Protein AF-A0A7M7K2Z7-F1 (afdb_monomer)

Nearest PDB structures (foldseek):
  8otz-assembly1_EQ  TM=3.310E-01  e=3.176E+00  Bos taurus
  8i7r-assembly1_D5  TM=3.003E-01  e=3.793E+00  Mus musculus
  8i7o-assembly1_D4  TM=3.029E-01  e=5.099E+00  Mus musculus
  8gmh-assembly2_E  TM=2.762E-01  e=6.461E+00  Streptococcus intermedius B196

InterPro domains:
  IPR001594 Palmitoyltransferase, DHHC domain [PF01529] (2-129)
  IPR039859 Palmitoyltransferase PFA4/ZDHHC16/ZDHHC20/ERF2-like [PTHR12246] (1-188)

pLDDT: mean 77.9, std 22.04, range [24.44, 98.44]

Sequence (300 aa):
MKMDHHCPWINACVGHRNHRNFIFFLLFCVTGSIHSIVLLSLGLQRAYNVKWYADMEERYEFELRIRGREYPPLGFQPSPLVHLPFAWMLATVLSIGLSLGVIIALGSLLYFQMKMVLKNETGIEAWINQKAEMRLEEMGRS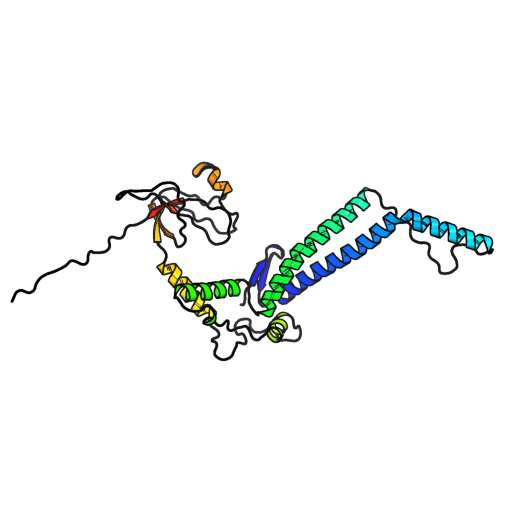ASDWVYPYDLGWKLNAQMVLAWWIKEGNGIDWPMRGGCDQYALTVEQKLQKDDKRLRRRPYVVIQRYHGGYFPWCSHGCRTCIRTPINDEPRLRLEIGQKILVTRWKRLNRFHHNLHSFQTETCIQVLVIWGISYQPIRCSRYLWYKPSRSSKGMVST

Solvent-accessible surface area (backbone atoms only — not comparable to full-atom values): 18045 Å² total; per-residue (Å²): 105,53,59,40,48,76,39,77,92,73,73,42,74,35,21,69,94,43,41,45,58,51,53,49,50,38,50,50,52,29,53,49,28,53,52,50,37,55,53,51,50,54,49,49,53,49,58,74,42,41,63,61,55,50,58,48,51,53,50,53,48,51,56,33,49,77,70,74,43,73,79,73,47,94,92,57,76,79,79,82,83,75,84,71,53,70,69,57,49,50,51,49,55,50,49,41,53,49,29,50,49,46,34,55,55,43,40,52,52,43,51,54,52,49,55,29,36,37,48,48,44,35,68,52,50,50,56,50,50,58,48,54,29,52,53,30,45,75,69,75,40,61,49,82,76,62,77,74,39,49,49,70,45,49,69,57,23,35,40,75,54,67,40,85,86,55,79,82,68,89,41,77,69,74,79,59,37,88,96,56,59,96,53,52,67,59,54,50,50,49,54,56,50,52,51,47,62,69,60,40,42,58,30,30,29,72,53,68,38,85,42,63,88,69,44,35,94,82,65,35,62,73,44,44,77,20,46,66,95,63,95,66,84,58,72,67,42,54,64,73,42,78,46,77,44,68,60,84,74,85,81,85,75,89,80,83,83,72,88,82,80,88,59,84,35,60,44,45,91,80,87,90,77,96,65,63,75,48,73,44,51,25,37,69,72,82,77,81,74,79,73,84,74,85,77,81,86,85,80,131

Secondary structure (DSSP, 8-state):
--EEEEEGGGTEEEETTTHHHHHHHHHHHHHHHHHHHHHHHHHHHHHHTHHHHHHHHHHHHHHHHHTT--SSPTTPPPPP-----HHHHHHHHHHHHHHHHHHHHHHHHHHHHHHHHHTT--HHHHHHHHHHHHHHHHTT--GGG---TT---HHHHHHHHH-TTSPPP-SS-----TT--TTHHHHHHHHHHHHHHHH-EEEEE-S-B---S--HHHH-THHHHTS----SPPPPB-TT-EEEE--------S-S--S----EEEE----S--S--PPEEEEE---PPPP---------

Organism: Varroa destructor (NCBI:txid109461)

Mean predicted aligned error: 12.8 Å

Foldseek 3Di:
DAWFAQDVVVNGTAGQPCLQVVLVVLVCLLVVLVVLLVVLVVVLVCVVCVVVLVVVVVVVCVVCVVVVHDPPPPPDDRDPDDDQPPVNSVVSVVSNVVSVVSNVVSVVVSVVSLVCLQQLHGNVRVVLLVVVLVVCVVVVHHSVVDDDWQRPGRVVSNCQRHPPPDDRDPRQDGHTDPPDDSCPSVVSVVVVVVVLVVQWFKKFQQAWDQQDQQCCVRQNRLQNVQDPPDPDRRDGHDGGDIDIARDDDDPDDDDDDDDDDFDFFFDWDDDDDDDGTDGRTIGTDDDDDPPPDDDDDDDD

Radius of gyration: 32.73 Å; Cα contacts (8 Å, |Δi|>4): 284; chains: 1; bounding box: 63×48×127 Å

Structure (mmCIF, N/CA/C/O backbone):
data_AF-A0A7M7K2Z7-F1
#
_entry.id   AF-A0A7M7K2Z7-F1
#
loop_
_atom_site.group_PDB
_atom_site.id
_atom_site.type_symbol
_atom_site.label_atom_id
_atom_site.label_alt_id
_atom_site.label_comp_id
_atom_site.label_asym_id
_atom_site.label_entity_id
_atom_site.label_seq_id
_atom_site.pdbx_PDB_ins_code
_atom_site.Cartn_x
_atom_site.Cartn_y
_atom_site.Cartn_z
_atom_site.occupancy
_atom_site.B_iso_or_equiv
_atom_site.auth_seq_id
_atom_site.auth_comp_id
_atom_site.auth_asym_id
_atom_site.auth_atom_id
_atom_site.pdbx_PDB_model_num
ATOM 1 N N . MET A 1 1 ? -22.035 0.492 6.113 1.00 66.25 1 MET A N 1
ATOM 2 C CA . MET A 1 1 ? -20.951 0.741 5.138 1.00 66.25 1 MET A CA 1
ATOM 3 C C . MET A 1 1 ? -19.643 0.205 5.704 1.00 66.25 1 MET A C 1
ATOM 5 O O . MET A 1 1 ? -19.218 0.677 6.752 1.00 66.25 1 MET A O 1
ATOM 9 N N . LYS A 1 2 ? -19.047 -0.798 5.049 1.00 86.00 2 LYS A N 1
ATOM 10 C CA . LYS A 1 2 ? -17.798 -1.469 5.459 1.00 86.00 2 LYS A CA 1
ATOM 11 C C . LYS A 1 2 ? -16.594 -0.563 5.151 1.00 86.00 2 LYS A C 1
ATOM 13 O O . LYS A 1 2 ? -16.146 -0.503 4.009 1.00 86.00 2 LYS A O 1
ATOM 18 N N . MET A 1 3 ? -16.170 0.234 6.135 1.00 92.25 3 MET A N 1
ATOM 19 C CA . MET A 1 3 ? -15.020 1.148 6.042 1.00 92.25 3 MET A CA 1
ATOM 20 C C . MET A 1 3 ? -13.721 0.384 6.313 1.00 92.25 3 MET A C 1
ATOM 22 O O . MET A 1 3 ? -13.675 -0.441 7.227 1.00 92.25 3 MET A O 1
ATOM 26 N N . ASP A 1 4 ? -12.677 0.692 5.546 1.00 91.94 4 ASP A N 1
ATOM 27 C CA . ASP A 1 4 ? -11.325 0.197 5.792 1.00 91.94 4 ASP A CA 1
ATOM 28 C C . ASP A 1 4 ? -10.473 1.252 6.503 1.00 91.94 4 ASP A C 1
ATOM 30 O O . ASP A 1 4 ? -10.166 1.114 7.685 1.00 91.94 4 ASP A O 1
ATOM 34 N N . HIS A 1 5 ? -10.163 2.353 5.819 1.00 92.19 5 HIS A N 1
ATOM 35 C CA . HIS A 1 5 ? -9.389 3.457 6.382 1.00 92.19 5 HIS A CA 1
ATOM 36 C C . HIS A 1 5 ? -9.668 4.769 5.643 1.00 92.19 5 HIS A C 1
ATOM 38 O O . HIS A 1 5 ? -10.240 4.789 4.554 1.00 92.19 5 HIS A O 1
ATOM 44 N N . HIS A 1 6 ? -9.253 5.886 6.235 1.00 91.50 6 HIS A N 1
ATOM 45 C CA . HIS A 1 6 ? -9.118 7.143 5.507 1.00 91.50 6 HIS A CA 1
ATOM 46 C C . HIS A 1 6 ? -7.710 7.211 4.917 1.00 91.50 6 HIS A C 1
ATOM 48 O O . HIS A 1 6 ? -6.733 7.084 5.654 1.00 91.50 6 HIS A O 1
ATOM 54 N N . CYS A 1 7 ? -7.608 7.370 3.599 1.00 92.38 7 CYS A N 1
ATOM 55 C CA . CYS A 1 7 ? -6.328 7.435 2.913 1.00 92.38 7 CYS A CA 1
ATOM 56 C C . CYS A 1 7 ? -6.030 8.893 2.534 1.00 92.38 7 CYS A C 1
ATOM 58 O O . CYS A 1 7 ? -6.678 9.423 1.624 1.00 92.38 7 CYS A O 1
ATOM 60 N N . PRO A 1 8 ? -5.050 9.548 3.187 1.00 91.62 8 PRO A N 1
ATOM 61 C CA . PRO A 1 8 ? -4.728 10.944 2.898 1.00 91.62 8 PRO A CA 1
ATOM 62 C C . PRO A 1 8 ? -4.174 11.125 1.477 1.00 91.62 8 PRO A C 1
ATOM 64 O O . PRO A 1 8 ? -4.383 12.163 0.861 1.00 91.62 8 PRO A O 1
ATOM 67 N N . TRP A 1 9 ? -3.536 10.091 0.918 1.00 90.75 9 TRP A N 1
ATOM 68 C CA . TRP A 1 9 ? -2.900 10.121 -0.406 1.00 90.75 9 TRP A CA 1
ATOM 69 C C . TRP A 1 9 ? -3.883 10.234 -1.573 1.00 90.75 9 TRP A C 1
ATOM 71 O O . TRP A 1 9 ? -3.520 10.741 -2.628 1.00 90.75 9 TRP A O 1
ATOM 81 N N . ILE A 1 10 ? -5.122 9.774 -1.385 1.00 92.06 10 ILE A N 1
ATOM 82 C CA . ILE A 1 10 ? -6.207 9.914 -2.371 1.00 92.06 10 ILE A CA 1
ATOM 83 C C . ILE A 1 10 ? -7.291 10.887 -1.892 1.00 92.06 10 ILE A C 1
ATOM 85 O O . ILE A 1 10 ? -8.338 10.989 -2.525 1.00 92.06 10 ILE A O 1
ATOM 89 N N . ASN A 1 11 ? -7.061 11.559 -0.754 1.00 93.56 11 ASN A N 1
ATOM 90 C CA . ASN A 1 11 ? -8.006 12.454 -0.085 1.00 93.56 11 ASN A CA 1
ATOM 91 C C . ASN A 1 11 ? -9.433 11.872 0.013 1.00 93.56 11 ASN A C 1
ATOM 93 O O . ASN A 1 11 ? -10.431 12.552 -0.227 1.00 93.56 11 ASN A O 1
ATOM 97 N N . ALA A 1 12 ? -9.536 10.574 0.312 1.00 93.06 12 ALA A N 1
ATOM 98 C CA . ALA A 1 12 ? -10.804 9.859 0.328 1.00 93.06 12 ALA A CA 1
ATOM 99 C C . ALA A 1 12 ? -10.781 8.685 1.312 1.00 93.06 12 ALA A C 1
ATOM 101 O O . ALA A 1 12 ? -9.740 8.103 1.625 1.00 93.06 12 ALA A O 1
ATOM 102 N N . CYS A 1 13 ? -11.963 8.310 1.797 1.00 94.38 13 CYS A N 1
ATOM 103 C CA . CYS A 1 13 ? -12.129 7.082 2.566 1.00 94.38 13 CYS A CA 1
ATOM 104 C C . CYS A 1 13 ? -12.133 5.871 1.634 1.00 94.38 13 CYS A C 1
ATOM 106 O O . CYS A 1 13 ? -12.827 5.883 0.619 1.00 94.38 13 CYS A O 1
ATOM 108 N N . VAL A 1 14 ? -11.414 4.818 2.011 1.00 95.06 14 VAL A N 1
ATOM 109 C CA . VAL A 1 14 ? -11.446 3.506 1.362 1.00 95.06 14 VAL A CA 1
ATOM 110 C C . VAL A 1 14 ? -12.437 2.613 2.108 1.00 95.06 14 VAL A C 1
ATOM 112 O O . VAL A 1 14 ? -12.419 2.516 3.337 1.00 95.06 14 VAL A O 1
ATOM 115 N N . GLY A 1 15 ? -13.333 1.964 1.374 1.00 93.50 15 GLY A N 1
ATOM 116 C CA . GLY A 1 15 ? -14.334 1.049 1.912 1.00 93.50 15 GLY A CA 1
ATOM 117 C C . GLY A 1 15 ? -15.127 0.369 0.801 1.00 93.50 15 GLY A C 1
ATOM 118 O O . GLY A 1 15 ? -14.713 0.383 -0.351 1.00 93.50 15 GLY A O 1
ATOM 119 N N . HIS A 1 16 ? -16.288 -0.199 1.132 1.00 91.88 16 HIS A N 1
ATOM 120 C CA . HIS A 1 16 ? -17.123 -1.017 0.230 1.00 91.88 16 HIS A CA 1
ATOM 121 C C . HIS A 1 16 ? -17.133 -0.587 -1.252 1.00 91.88 16 HIS A C 1
ATOM 123 O O . HIS A 1 16 ? -16.806 -1.384 -2.121 1.00 91.88 16 HIS A O 1
ATOM 129 N N . ARG A 1 17 ? -17.445 0.685 -1.536 1.00 91.50 17 ARG A N 1
ATOM 130 C CA . ARG A 1 17 ? -17.661 1.186 -2.908 1.00 91.50 17 ARG A CA 1
ATOM 131 C C . ARG A 1 17 ? -16.391 1.461 -3.718 1.00 91.50 17 ARG A C 1
ATOM 133 O O . ARG A 1 17 ? -16.474 1.672 -4.920 1.00 91.50 17 ARG A O 1
ATOM 140 N N . ASN A 1 18 ? -15.225 1.545 -3.084 1.00 93.88 18 ASN A N 1
ATOM 141 C CA . ASN A 1 18 ? -13.975 1.900 -3.769 1.00 93.88 18 ASN A CA 1
ATOM 142 C C . ASN A 1 18 ? -12.779 1.034 -3.363 1.00 93.88 18 ASN A C 1
ATOM 144 O O . ASN A 1 18 ? -11.679 1.265 -3.860 1.00 93.88 18 ASN A O 1
ATOM 148 N N . HIS A 1 19 ? -12.978 0.020 -2.517 1.00 93.81 19 HIS A N 1
ATOM 149 C CA . HIS A 1 19 ? -11.916 -0.884 -2.085 1.00 93.81 19 HIS A CA 1
ATOM 150 C C . HIS A 1 19 ? -11.267 -1.577 -3.288 1.00 93.81 19 HIS A C 1
ATOM 152 O O . HIS A 1 19 ? -10.049 -1.550 -3.426 1.00 93.81 19 HIS A O 1
ATOM 158 N N . ARG A 1 20 ? -12.075 -2.088 -4.226 1.00 94.06 20 ARG A N 1
ATOM 159 C CA . ARG A 1 20 ? -11.592 -2.677 -5.485 1.00 94.06 20 ARG A CA 1
ATOM 160 C C . ARG A 1 20 ? -10.682 -1.725 -6.260 1.00 94.06 20 ARG A C 1
ATOM 162 O O . ARG A 1 20 ? -9.573 -2.095 -6.631 1.00 94.06 20 ARG A O 1
ATOM 169 N N . ASN A 1 21 ? -11.149 -0.496 -6.477 1.00 94.88 21 ASN A N 1
ATOM 170 C CA . ASN A 1 21 ? -10.406 0.522 -7.218 1.00 94.88 21 ASN A CA 1
ATOM 171 C C . ASN A 1 21 ? -9.089 0.861 -6.517 1.00 94.88 21 ASN A C 1
ATOM 173 O O . ASN A 1 21 ? -8.074 1.027 -7.182 1.00 94.88 21 ASN A O 1
ATOM 177 N N . PHE A 1 22 ? -9.085 0.900 -5.183 1.00 96.25 22 PHE A N 1
ATOM 178 C CA . PHE A 1 22 ? -7.874 1.114 -4.399 1.00 96.25 22 PHE A CA 1
ATOM 179 C C . PHE A 1 22 ? -6.856 -0.029 -4.565 1.00 96.25 22 PHE A C 1
ATOM 181 O O . PHE A 1 22 ? -5.674 0.243 -4.760 1.00 96.25 22 PHE A O 1
ATOM 188 N N . ILE A 1 23 ? -7.296 -1.295 -4.572 1.00 96.94 23 ILE A N 1
ATOM 189 C CA . ILE A 1 23 ? -6.405 -2.438 -4.841 1.00 96.94 23 ILE A CA 1
ATOM 190 C C . ILE A 1 23 ? -5.803 -2.348 -6.247 1.00 96.94 23 ILE A C 1
ATOM 192 O O . ILE A 1 23 ? -4.592 -2.504 -6.403 1.00 96.94 23 ILE A O 1
ATOM 196 N N . PHE A 1 24 ? -6.618 -2.062 -7.267 1.00 96.81 24 PHE A N 1
ATOM 197 C CA . PHE A 1 24 ? -6.117 -1.913 -8.636 1.00 96.81 24 PHE A CA 1
ATOM 198 C C . PHE A 1 24 ? -5.190 -0.710 -8.794 1.00 96.81 24 PHE A C 1
ATOM 200 O O . PHE A 1 24 ? -4.184 -0.820 -9.484 1.00 96.81 24 PHE A O 1
ATOM 207 N N . PHE A 1 25 ? -5.470 0.406 -8.121 1.00 97.19 25 PHE A N 1
ATOM 208 C CA . PHE A 1 25 ? -4.564 1.550 -8.061 1.00 97.19 25 PHE A CA 1
ATOM 209 C C . PHE A 1 25 ? -3.180 1.134 -7.543 1.00 97.19 25 PHE A C 1
ATOM 211 O O . PHE A 1 25 ? -2.180 1.386 -8.211 1.00 97.19 25 PHE A O 1
ATOM 218 N N . LEU A 1 26 ? -3.118 0.422 -6.412 1.00 97.81 26 LEU A N 1
ATOM 219 C CA . LEU A 1 26 ? -1.853 -0.077 -5.867 1.00 97.81 26 LEU A CA 1
ATOM 220 C C . LEU A 1 26 ? -1.155 -1.046 -6.829 1.00 97.81 26 LEU A C 1
ATOM 222 O O . LEU A 1 26 ? 0.050 -0.922 -7.049 1.00 97.81 26 LEU A O 1
ATOM 226 N N . LEU A 1 27 ? -1.904 -1.977 -7.429 1.00 97.94 27 LEU A N 1
ATOM 227 C CA . LEU A 1 27 ? -1.373 -2.925 -8.409 1.00 97.94 27 LEU A CA 1
ATOM 228 C C . LEU A 1 27 ? -0.748 -2.198 -9.604 1.00 97.94 27 LEU A C 1
ATOM 230 O O . LEU A 1 27 ? 0.405 -2.464 -9.933 1.00 97.94 27 LEU A O 1
ATOM 234 N N . PHE A 1 28 ? -1.472 -1.255 -10.212 1.00 98.06 28 PHE A N 1
ATOM 235 C CA . PHE A 1 28 ? -0.997 -0.518 -11.381 1.00 98.06 28 PHE A CA 1
ATOM 236 C C . PHE A 1 28 ? 0.187 0.394 -11.067 1.00 98.06 28 PHE A C 1
ATOM 238 O O . PHE A 1 28 ? 1.102 0.488 -11.885 1.00 98.06 28 PHE A O 1
ATOM 245 N N . CYS A 1 29 ? 0.226 1.020 -9.888 1.00 97.94 29 CYS A N 1
ATOM 246 C CA . CYS A 1 29 ? 1.399 1.776 -9.455 1.00 97.94 29 CYS A CA 1
ATOM 247 C C . CYS A 1 29 ? 2.637 0.875 -9.354 1.00 97.94 29 CYS A C 1
ATOM 249 O O . CYS A 1 29 ? 3.686 1.226 -9.889 1.00 97.94 29 CYS A O 1
ATOM 251 N N . VAL A 1 30 ? 2.516 -0.307 -8.739 1.00 98.44 30 VAL A N 1
ATOM 252 C CA . VAL A 1 30 ? 3.632 -1.258 -8.612 1.00 98.44 30 VAL A CA 1
ATOM 253 C C . VAL A 1 30 ? 4.075 -1.772 -9.982 1.00 98.44 30 VAL A C 1
ATOM 255 O O . VAL A 1 30 ? 5.263 -1.714 -10.298 1.00 98.44 30 VAL A O 1
ATOM 258 N N . THR A 1 31 ? 3.148 -2.233 -10.828 1.00 98.31 31 THR A N 1
ATOM 259 C CA . THR A 1 31 ? 3.496 -2.739 -12.166 1.00 98.31 31 THR A CA 1
ATOM 260 C C . THR A 1 31 ? 4.068 -1.643 -13.060 1.00 98.31 31 THR A C 1
ATOM 262 O O . THR A 1 31 ? 5.011 -1.896 -13.804 1.00 98.31 31 THR A O 1
ATOM 265 N N . GLY A 1 32 ? 3.543 -0.418 -12.962 1.00 98.31 32 GLY A N 1
ATOM 266 C CA . GLY A 1 32 ? 4.058 0.747 -13.676 1.00 98.31 32 GLY A CA 1
ATOM 267 C C . GLY A 1 32 ? 5.485 1.090 -13.255 1.00 98.31 32 GLY A C 1
ATOM 268 O O . GLY A 1 32 ? 6.338 1.299 -14.111 1.00 98.31 32 GLY A O 1
ATOM 269 N N . SER A 1 33 ? 5.788 1.063 -11.954 1.00 98.31 33 SER A N 1
ATOM 270 C CA . SER A 1 33 ? 7.153 1.274 -11.460 1.00 98.31 33 SER A CA 1
ATOM 271 C C . SER A 1 33 ? 8.114 0.160 -11.881 1.00 98.31 33 SER A C 1
ATOM 273 O O . SER A 1 33 ? 9.247 0.461 -12.250 1.00 98.31 33 SER A O 1
ATOM 275 N N . ILE A 1 34 ? 7.678 -1.107 -11.891 1.00 98.44 34 ILE A N 1
ATOM 276 C CA . ILE A 1 34 ? 8.485 -2.225 -12.417 1.00 98.44 34 ILE A CA 1
ATOM 277 C C . ILE A 1 34 ? 8.794 -1.998 -13.900 1.00 98.44 34 ILE A C 1
ATOM 279 O O . ILE A 1 34 ? 9.950 -2.092 -14.308 1.00 98.44 34 ILE A O 1
ATOM 283 N N . HIS A 1 35 ? 7.779 -1.653 -14.694 1.00 98.19 35 HIS A N 1
ATOM 284 C CA . HIS A 1 35 ? 7.939 -1.368 -16.117 1.00 98.19 35 HIS A CA 1
ATOM 285 C C . HIS A 1 35 ? 8.926 -0.216 -16.361 1.00 98.19 35 HIS A C 1
ATOM 287 O O . HIS A 1 35 ? 9.842 -0.358 -17.171 1.00 98.19 35 HIS A O 1
ATOM 293 N N . SER A 1 36 ? 8.811 0.881 -15.606 1.00 97.62 36 SER A N 1
ATOM 294 C CA . SER A 1 36 ? 9.753 2.002 -15.673 1.00 97.62 36 SER A CA 1
ATOM 295 C C . SER A 1 36 ? 11.188 1.582 -15.353 1.00 97.62 36 SER A C 1
ATOM 297 O O . SER A 1 36 ? 12.096 1.965 -16.084 1.00 97.62 36 SER A O 1
ATOM 299 N N . ILE A 1 37 ? 11.416 0.768 -14.313 1.00 97.69 37 ILE A N 1
ATOM 300 C CA . ILE A 1 37 ? 12.763 0.261 -14.001 1.00 97.69 37 ILE A CA 1
ATOM 301 C C . ILE A 1 37 ? 13.316 -0.547 -15.170 1.00 97.69 37 ILE A C 1
ATOM 303 O O . ILE A 1 37 ? 14.439 -0.289 -15.585 1.00 97.69 37 ILE A O 1
ATOM 307 N N . VAL A 1 38 ? 12.537 -1.477 -15.731 1.00 97.75 38 VAL A N 1
ATOM 308 C CA . VAL A 1 38 ? 12.989 -2.301 -16.862 1.00 97.75 38 VAL A CA 1
ATOM 309 C C . VAL A 1 38 ? 13.416 -1.420 -18.038 1.00 97.75 38 VAL A C 1
ATOM 311 O O . VAL A 1 38 ? 14.529 -1.574 -18.539 1.00 97.75 38 VAL A O 1
ATOM 314 N N . LEU A 1 39 ? 12.584 -0.456 -18.441 1.00 96.19 39 LEU A N 1
ATOM 315 C CA . LEU A 1 39 ? 12.902 0.439 -19.557 1.00 96.19 39 LEU A CA 1
ATOM 316 C C . LEU A 1 39 ? 14.136 1.308 -19.283 1.00 96.19 39 LEU A C 1
ATOM 318 O O . LEU A 1 39 ? 15.019 1.412 -20.136 1.00 96.19 39 LEU A O 1
ATOM 322 N N . LEU A 1 40 ? 14.225 1.909 -18.094 1.00 95.12 40 LEU A N 1
ATOM 323 C CA . LEU A 1 40 ? 15.350 2.768 -17.724 1.00 95.12 40 LEU A CA 1
ATOM 324 C C . LEU A 1 40 ? 16.653 1.970 -17.589 1.00 95.12 40 LEU A C 1
ATOM 326 O O . LEU A 1 40 ? 17.702 2.450 -18.012 1.00 95.12 40 LEU A O 1
ATOM 330 N N . SER A 1 41 ? 16.603 0.746 -17.058 1.00 94.69 41 SER A N 1
ATOM 331 C CA . SER A 1 41 ? 17.762 -0.146 -16.966 1.00 94.69 41 SER A CA 1
ATOM 332 C C . SER A 1 41 ? 18.262 -0.579 -18.342 1.00 94.69 41 SER A C 1
ATOM 334 O O . SER A 1 41 ? 19.467 -0.527 -18.580 1.00 94.69 41 SER A O 1
ATOM 336 N N . LEU A 1 42 ? 17.364 -0.939 -19.267 1.00 92.25 42 LEU A N 1
ATOM 337 C CA . LEU A 1 42 ? 17.735 -1.252 -20.652 1.00 92.25 42 LEU A CA 1
ATOM 338 C C . LEU A 1 42 ? 18.351 -0.033 -21.357 1.00 92.25 42 LEU A C 1
ATOM 340 O O . LEU A 1 42 ? 19.374 -0.157 -22.033 1.00 92.25 42 LEU A O 1
ATOM 344 N N . GLY A 1 43 ? 17.773 1.155 -21.155 1.00 89.00 43 GLY A N 1
ATOM 345 C CA . GLY A 1 43 ? 18.315 2.413 -21.673 1.00 89.00 43 GLY A CA 1
ATOM 346 C C . GLY A 1 43 ? 19.708 2.726 -21.121 1.00 89.00 43 GLY A C 1
ATOM 347 O O . GLY A 1 43 ? 20.622 3.030 -21.887 1.00 89.00 43 GLY A O 1
ATOM 348 N N . LEU A 1 44 ? 19.903 2.580 -19.808 1.00 90.00 44 LEU A N 1
ATOM 349 C CA . LEU A 1 44 ? 21.186 2.821 -19.146 1.00 90.00 44 LEU A CA 1
ATOM 350 C C . LEU A 1 44 ? 22.251 1.804 -19.576 1.00 90.00 44 LEU A C 1
ATOM 352 O O . LEU A 1 44 ? 23.387 2.188 -19.841 1.00 90.00 44 LEU A O 1
ATOM 356 N N . GLN A 1 45 ? 21.887 0.526 -19.714 1.00 89.81 45 GLN A N 1
ATOM 357 C CA . GLN A 1 45 ? 22.780 -0.505 -20.246 1.00 89.81 45 GLN A CA 1
ATOM 358 C C . GLN A 1 45 ? 23.219 -0.169 -21.675 1.00 89.81 45 GLN A C 1
ATOM 360 O O . GLN A 1 45 ? 24.394 -0.327 -22.014 1.00 89.81 45 GLN A O 1
ATOM 365 N N . ARG A 1 46 ? 22.294 0.295 -22.523 1.00 86.31 46 ARG A N 1
ATOM 366 C CA . ARG A 1 46 ? 22.611 0.695 -23.898 1.00 86.31 46 ARG A CA 1
ATOM 367 C C . ARG A 1 46 ? 23.529 1.917 -23.935 1.00 86.31 46 ARG A C 1
ATOM 369 O O . ARG A 1 46 ? 24.485 1.915 -24.702 1.00 86.31 46 ARG A O 1
ATOM 376 N N . ALA A 1 47 ? 23.285 2.905 -23.075 1.00 85.06 47 ALA A N 1
ATOM 377 C CA . ALA A 1 47 ? 24.119 4.097 -22.949 1.00 85.06 47 ALA A CA 1
ATOM 378 C C . ALA A 1 47 ? 25.534 3.775 -22.446 1.00 85.06 47 ALA A C 1
ATOM 380 O O . ALA A 1 47 ? 26.513 4.266 -23.000 1.00 85.06 47 ALA A O 1
ATOM 381 N N . TYR A 1 48 ? 25.655 2.899 -21.444 1.00 86.44 48 TYR A N 1
ATOM 382 C CA . TYR A 1 48 ? 26.948 2.441 -20.933 1.00 86.44 48 TYR A CA 1
ATOM 383 C C . TYR A 1 48 ? 27.773 1.724 -22.015 1.00 86.44 48 TYR A C 1
ATOM 385 O O . TYR A 1 48 ? 28.976 1.939 -22.130 1.00 86.44 48 TYR A O 1
ATOM 393 N N . ASN A 1 49 ? 27.115 0.923 -22.858 1.00 87.44 49 ASN A N 1
ATOM 394 C CA . ASN A 1 49 ? 27.753 0.166 -23.936 1.00 87.44 49 ASN A CA 1
ATOM 395 C C . ASN A 1 49 ? 27.768 0.911 -25.285 1.00 87.44 49 ASN A C 1
ATOM 397 O O . ASN A 1 49 ? 27.950 0.275 -26.322 1.00 87.44 49 ASN A O 1
ATOM 401 N N . VAL A 1 50 ? 27.587 2.240 -25.312 1.00 83.69 50 VAL A N 1
ATOM 402 C CA . VAL A 1 50 ? 27.476 3.012 -26.568 1.00 83.69 50 VAL A CA 1
ATOM 403 C C . VAL A 1 50 ? 28.675 2.807 -27.493 1.00 83.69 50 VAL A C 1
ATOM 405 O O . VAL A 1 50 ? 28.494 2.640 -28.694 1.00 83.69 50 VAL A O 1
ATOM 408 N N . LYS A 1 51 ? 29.889 2.729 -26.930 1.00 83.38 51 LYS A N 1
ATOM 409 C CA . LYS A 1 51 ? 31.111 2.488 -27.702 1.00 83.38 51 LYS A CA 1
ATOM 410 C C . LYS A 1 51 ? 31.097 1.116 -28.372 1.00 83.38 51 LYS A C 1
ATOM 412 O O . LYS A 1 51 ? 31.399 1.019 -29.548 1.00 83.38 51 LYS A O 1
ATOM 417 N N . TRP A 1 52 ? 30.677 0.073 -27.656 1.00 85.75 52 TRP A N 1
ATOM 418 C CA . TRP A 1 52 ? 30.562 -1.269 -28.229 1.00 85.75 52 TRP A CA 1
ATOM 419 C C . TRP A 1 52 ? 29.599 -1.300 -29.423 1.00 85.75 52 TRP A C 1
ATOM 421 O O . TRP A 1 52 ? 29.903 -1.916 -30.442 1.00 85.75 52 TRP A O 1
ATOM 431 N N . TYR A 1 53 ? 28.457 -0.613 -29.313 1.00 83.00 53 TYR A N 1
ATOM 432 C CA . TYR A 1 53 ? 27.497 -0.505 -30.413 1.00 83.00 53 TYR A CA 1
ATOM 433 C C . TYR A 1 53 ? 28.045 0.315 -31.589 1.00 83.00 53 TYR A C 1
ATOM 435 O O . TYR A 1 53 ? 27.875 -0.111 -32.727 1.00 83.00 53 TYR A O 1
ATOM 443 N N . ALA A 1 54 ? 28.742 1.425 -31.325 1.00 82.69 54 ALA A N 1
ATOM 444 C CA . ALA A 1 54 ? 29.385 2.237 -32.361 1.00 82.69 54 ALA A CA 1
ATOM 445 C C . ALA A 1 54 ? 30.492 1.459 -33.098 1.00 82.69 54 ALA A C 1
ATOM 447 O O . ALA A 1 54 ? 30.473 1.384 -34.322 1.00 82.69 54 ALA A O 1
ATOM 448 N N . ASP A 1 55 ? 31.385 0.788 -32.361 1.00 86.69 55 ASP A N 1
ATOM 449 C CA . ASP A 1 55 ? 32.464 -0.039 -32.919 1.00 86.69 55 ASP A CA 1
ATOM 450 C C . ASP A 1 55 ? 31.908 -1.232 -33.730 1.00 86.69 55 ASP A C 1
ATOM 452 O O . ASP A 1 55 ? 32.556 -1.760 -34.636 1.00 86.69 55 ASP A O 1
ATOM 456 N N . MET A 1 56 ? 30.721 -1.739 -33.378 1.00 86.06 56 MET A N 1
ATOM 457 C CA . MET A 1 56 ? 30.039 -2.792 -34.141 1.00 86.06 56 MET A CA 1
ATOM 458 C C . MET A 1 56 ? 29.440 -2.250 -35.444 1.00 86.06 56 MET A C 1
ATOM 460 O O . MET A 1 56 ? 29.545 -2.910 -36.476 1.00 86.06 56 MET A O 1
ATOM 464 N N . GLU A 1 57 ? 28.837 -1.061 -35.402 1.00 84.56 57 GLU A N 1
ATOM 465 C CA . GLU A 1 57 ? 28.257 -0.391 -36.569 1.00 84.56 57 GLU A CA 1
ATOM 466 C C . GLU A 1 57 ? 29.340 -0.002 -37.586 1.00 84.56 57 GLU A C 1
ATOM 468 O O . GLU A 1 57 ? 29.201 -0.318 -38.766 1.00 84.56 57 GLU A O 1
ATOM 473 N N . GLU A 1 58 ? 30.468 0.549 -37.125 1.00 86.62 58 GLU A N 1
ATOM 474 C CA . GLU A 1 58 ? 31.617 0.887 -37.977 1.00 86.62 58 GLU A CA 1
ATOM 475 C C . GLU A 1 58 ? 32.207 -0.355 -38.669 1.00 86.62 58 GLU A C 1
ATOM 477 O O . GLU A 1 58 ? 32.479 -0.340 -39.872 1.00 86.62 58 GLU A O 1
ATOM 482 N N . ARG A 1 59 ? 32.352 -1.475 -37.942 1.00 88.75 59 ARG A N 1
ATOM 483 C CA . ARG A 1 59 ? 32.814 -2.750 -38.526 1.00 88.75 59 ARG A CA 1
ATOM 484 C C . ARG A 1 59 ? 31.857 -3.279 -39.591 1.00 88.75 59 ARG A C 1
ATOM 486 O O . ARG A 1 59 ? 32.306 -3.727 -40.644 1.00 88.75 59 ARG A O 1
ATOM 493 N N . TYR A 1 60 ? 30.553 -3.217 -39.335 1.00 87.25 60 TYR A N 1
ATOM 494 C CA . TYR A 1 60 ? 29.539 -3.657 -40.291 1.00 87.25 60 TYR A CA 1
ATOM 495 C C . TYR A 1 60 ? 29.523 -2.785 -41.556 1.00 87.25 60 TYR A C 1
ATOM 497 O O . TYR A 1 60 ? 29.446 -3.306 -42.671 1.00 87.25 60 TYR A O 1
ATOM 505 N N . GLU A 1 61 ? 29.664 -1.466 -41.402 1.00 88.62 61 GLU A N 1
ATOM 506 C CA . GLU A 1 61 ? 29.803 -0.535 -42.522 1.00 88.62 61 GLU A CA 1
ATOM 507 C C . GLU A 1 61 ? 31.056 -0.841 -43.361 1.00 88.62 61 GLU A C 1
ATOM 509 O O . GLU A 1 61 ? 30.982 -0.903 -44.592 1.00 88.62 61 GLU A O 1
ATOM 514 N N . PHE A 1 62 ? 32.198 -1.091 -42.714 1.00 91.00 62 PHE A N 1
ATOM 515 C CA . PHE A 1 62 ? 33.443 -1.451 -43.396 1.00 91.00 62 PHE A CA 1
ATOM 516 C C . PHE A 1 62 ? 33.311 -2.747 -44.213 1.00 91.00 62 PHE A C 1
ATOM 518 O O . PHE A 1 62 ? 33.708 -2.790 -45.381 1.00 91.00 62 PHE A O 1
ATOM 525 N N . GLU A 1 63 ? 32.700 -3.791 -43.643 1.00 90.81 63 GLU A N 1
ATOM 526 C CA . GLU A 1 63 ? 32.452 -5.053 -44.352 1.00 90.81 63 GLU A CA 1
ATOM 527 C C . GLU A 1 63 ? 31.526 -4.882 -45.566 1.00 90.81 63 GLU A C 1
ATOM 529 O O . GLU A 1 63 ? 31.755 -5.498 -46.613 1.00 90.81 63 GLU A O 1
ATOM 534 N N . LEU A 1 64 ? 30.494 -4.036 -45.461 1.00 90.00 64 LEU A N 1
ATOM 535 C CA . LEU A 1 64 ? 29.603 -3.725 -46.582 1.00 90.00 64 LEU A CA 1
ATOM 536 C C . LEU A 1 64 ? 30.342 -3.006 -47.716 1.00 90.00 64 LEU A C 1
ATOM 538 O O . LEU A 1 64 ? 30.180 -3.389 -48.879 1.00 90.00 64 LEU A O 1
ATOM 542 N N . ARG A 1 65 ? 31.207 -2.039 -47.381 1.00 89.50 65 ARG A N 1
ATOM 543 C CA . ARG A 1 65 ? 32.030 -1.311 -48.359 1.00 89.50 65 ARG A CA 1
ATOM 544 C C . ARG A 1 65 ? 32.994 -2.235 -49.104 1.00 89.50 65 ARG A C 1
ATOM 546 O O . ARG A 1 65 ? 33.081 -2.137 -50.325 1.00 89.5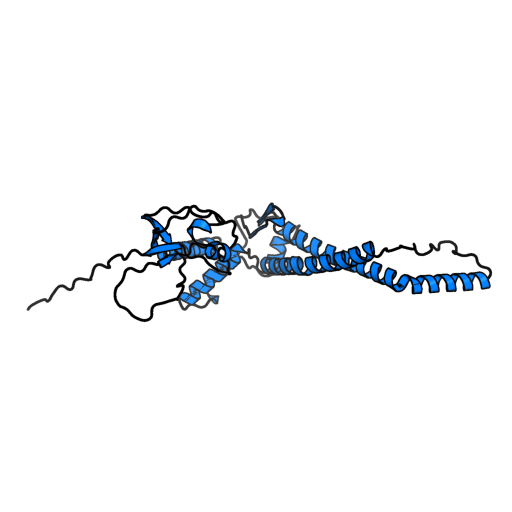0 65 ARG A O 1
ATOM 553 N N . ILE A 1 66 ? 33.651 -3.179 -48.418 1.00 92.69 66 ILE A N 1
ATOM 554 C CA . ILE A 1 66 ? 34.514 -4.191 -49.068 1.00 92.69 66 ILE A CA 1
ATOM 555 C C . ILE A 1 66 ? 33.725 -5.031 -50.082 1.00 92.69 66 ILE A C 1
ATOM 557 O O . ILE A 1 66 ? 34.245 -5.387 -51.137 1.00 92.69 66 ILE A O 1
ATOM 561 N N . ARG A 1 67 ? 32.457 -5.340 -49.788 1.00 93.75 67 ARG A N 1
ATOM 562 C CA . ARG A 1 67 ? 31.569 -6.107 -50.677 1.00 93.75 67 ARG A CA 1
ATOM 563 C C . ARG A 1 67 ? 30.908 -5.258 -51.772 1.00 93.75 67 ARG A C 1
ATOM 565 O O . ARG A 1 67 ? 30.063 -5.784 -52.495 1.00 93.75 67 ARG A O 1
ATOM 572 N N . GLY A 1 68 ? 31.247 -3.971 -51.882 1.00 91.75 68 GLY A N 1
ATOM 573 C CA . GLY A 1 68 ? 30.666 -3.052 -52.862 1.00 91.75 68 GLY A CA 1
ATOM 574 C C . GLY A 1 68 ? 29.184 -2.742 -52.625 1.00 91.75 68 GLY A C 1
ATOM 575 O O . GLY A 1 68 ? 28.469 -2.458 -53.582 1.00 91.75 68 GLY A O 1
ATOM 576 N N . ARG A 1 69 ? 28.696 -2.842 -51.379 1.00 89.75 69 ARG A N 1
ATOM 577 C CA . ARG A 1 69 ? 27.319 -2.478 -51.010 1.00 89.75 69 ARG A CA 1
ATOM 578 C C . ARG A 1 69 ? 27.278 -1.154 -50.249 1.00 89.75 69 ARG A C 1
ATOM 580 O O . ARG A 1 69 ? 28.166 -0.869 -49.450 1.00 89.75 69 ARG A O 1
ATOM 587 N N . GLU A 1 70 ? 26.222 -0.376 -50.473 1.00 86.75 70 GLU A N 1
ATOM 588 C CA . GLU A 1 70 ? 25.983 0.890 -49.772 1.00 86.75 70 GLU A CA 1
ATOM 589 C C . GLU A 1 70 ? 25.423 0.678 -48.357 1.00 86.75 70 GLU A C 1
ATOM 591 O O . GLU A 1 70 ? 24.672 -0.267 -48.091 1.00 86.75 70 GLU A O 1
ATOM 596 N N . TYR A 1 71 ? 25.792 1.589 -47.454 1.00 84.19 71 TYR A N 1
ATOM 597 C CA . TYR A 1 71 ? 25.287 1.679 -46.087 1.00 84.19 71 TYR A CA 1
ATOM 598 C C . TYR A 1 71 ? 24.441 2.958 -45.921 1.00 84.19 71 TYR A C 1
ATOM 600 O O . TYR A 1 71 ? 24.870 4.007 -46.406 1.00 84.19 71 TYR A O 1
ATOM 608 N N . PRO A 1 72 ? 23.295 2.922 -45.209 1.00 87.19 72 PRO A N 1
ATOM 609 C CA . PRO A 1 72 ? 22.618 1.741 -44.671 1.00 87.19 72 PRO A CA 1
ATOM 610 C C . PRO A 1 72 ? 21.890 0.936 -45.768 1.00 87.19 72 PRO A C 1
ATOM 612 O O . PRO A 1 72 ? 21.386 1.518 -46.728 1.00 87.19 72 PRO A O 1
ATOM 615 N N . PRO A 1 73 ? 21.794 -0.402 -45.647 1.00 84.75 73 PRO A N 1
ATOM 616 C CA . PRO A 1 73 ? 21.049 -1.211 -46.608 1.00 84.75 73 PRO A CA 1
ATOM 617 C C . PRO A 1 73 ? 19.551 -0.872 -46.590 1.00 84.75 73 PRO A C 1
ATOM 619 O O . PRO A 1 73 ? 19.012 -0.409 -45.584 1.00 84.75 73 PRO A O 1
ATOM 622 N N . LEU A 1 74 ? 18.855 -1.137 -47.700 1.00 86.94 74 LEU A N 1
ATOM 623 C CA . LEU A 1 74 ? 17.432 -0.822 -47.840 1.00 86.94 74 LEU A CA 1
ATOM 624 C C . LEU A 1 74 ? 16.603 -1.449 -46.701 1.00 86.94 74 LEU A C 1
ATOM 626 O O . LEU A 1 74 ? 16.633 -2.660 -46.495 1.00 86.94 74 LEU A O 1
ATOM 630 N N . GLY A 1 75 ? 15.856 -0.614 -45.974 1.00 81.56 75 GLY A N 1
ATOM 631 C CA . GLY A 1 75 ? 15.033 -1.030 -44.832 1.00 81.56 75 GLY A CA 1
ATOM 632 C C . GLY A 1 75 ? 15.766 -1.088 -43.486 1.00 81.56 75 GLY A C 1
ATOM 633 O O . GLY A 1 75 ? 15.121 -1.327 -42.467 1.00 81.56 75 GLY A O 1
ATOM 634 N N . PHE A 1 76 ? 17.077 -0.835 -43.446 1.00 83.56 76 PHE A N 1
ATOM 635 C CA . PHE A 1 76 ? 17.825 -0.710 -42.198 1.00 83.56 76 PHE A CA 1
ATOM 636 C C . PHE A 1 76 ? 17.801 0.735 -41.700 1.00 83.56 76 PHE A C 1
ATOM 638 O O . PHE A 1 76 ? 18.226 1.654 -42.400 1.00 83.56 76 PHE A O 1
ATOM 645 N N . GLN A 1 77 ? 17.318 0.936 -40.475 1.00 80.00 77 GLN A N 1
ATOM 646 C CA . GLN A 1 77 ? 17.456 2.211 -39.778 1.00 80.00 77 GLN A CA 1
ATOM 647 C C . GLN A 1 77 ? 18.650 2.132 -38.822 1.00 80.00 77 GLN A C 1
ATOM 649 O O . GLN A 1 77 ? 18.660 1.244 -37.962 1.00 80.00 77 GLN A O 1
ATOM 654 N N . PRO A 1 78 ? 19.641 3.036 -38.944 1.00 74.81 78 PRO A N 1
ATOM 655 C CA . PRO A 1 78 ? 20.738 3.097 -37.993 1.00 74.81 78 PRO A CA 1
ATOM 656 C C . PRO A 1 78 ? 20.188 3.380 -36.597 1.00 74.81 78 PRO A C 1
ATOM 658 O O . PRO A 1 78 ? 19.147 4.022 -36.417 1.00 74.81 78 PRO A O 1
ATOM 661 N N . SER A 1 79 ? 20.885 2.864 -35.591 1.00 72.00 79 SER A N 1
ATOM 662 C CA . SER A 1 79 ? 20.467 3.041 -34.208 1.00 72.00 79 SER A CA 1
ATOM 663 C C . SER A 1 79 ? 20.476 4.532 -33.853 1.00 72.00 79 SER A C 1
ATOM 665 O O . SER A 1 79 ? 21.519 5.166 -34.002 1.00 72.00 79 SER A O 1
ATOM 667 N N . PRO A 1 80 ? 19.370 5.121 -33.355 1.00 69.94 80 PRO A N 1
ATOM 668 C CA . PRO A 1 80 ? 19.371 6.531 -32.991 1.00 69.94 80 PRO A CA 1
ATOM 669 C C . PRO A 1 80 ? 20.403 6.766 -31.884 1.00 69.94 80 PRO A C 1
ATOM 671 O O . PRO A 1 80 ? 20.347 6.140 -30.819 1.00 69.94 80 PRO A O 1
ATOM 674 N N . LEU A 1 81 ? 21.360 7.656 -32.148 1.00 68.38 81 LEU A N 1
ATOM 675 C CA . LEU A 1 81 ? 22.404 8.009 -31.197 1.00 68.38 81 LEU A CA 1
ATOM 676 C C . LEU A 1 81 ? 21.796 8.920 -30.122 1.00 68.38 81 LEU A C 1
ATOM 678 O O . LEU A 1 81 ? 21.620 10.122 -30.314 1.00 68.38 81 LEU A O 1
ATOM 682 N N . VAL A 1 82 ? 21.417 8.338 -28.986 1.00 69.75 82 VAL A N 1
ATOM 683 C CA . VAL A 1 82 ? 20.908 9.112 -27.849 1.00 69.75 82 VAL A CA 1
ATOM 684 C C . VAL A 1 82 ? 22.102 9.620 -27.051 1.00 69.75 82 VAL A C 1
ATOM 686 O O . VAL A 1 82 ? 22.698 8.886 -26.261 1.00 69.75 82 VAL A O 1
ATOM 689 N N . HIS A 1 83 ? 22.455 10.888 -27.246 1.00 71.75 83 HIS A N 1
ATOM 690 C CA . HIS A 1 83 ? 23.394 11.565 -26.361 1.00 71.75 83 HIS A CA 1
ATOM 691 C C . HIS A 1 83 ? 22.758 11.688 -24.973 1.00 71.75 83 HIS A C 1
ATOM 693 O O . HIS A 1 83 ? 21.737 12.354 -24.807 1.00 71.75 83 HIS A O 1
ATOM 699 N N . LEU A 1 84 ? 23.364 11.041 -23.977 1.00 81.12 84 LEU A N 1
ATOM 700 C CA . LEU A 1 84 ? 22.955 11.101 -22.575 1.00 81.12 84 LEU A CA 1
ATOM 701 C C . LEU A 1 84 ? 23.970 11.944 -21.787 1.00 81.12 84 LEU A C 1
ATOM 703 O O . LEU A 1 84 ? 24.980 11.418 -21.319 1.00 81.12 84 LEU A O 1
ATOM 707 N N . PRO A 1 85 ? 23.734 13.262 -21.636 1.00 87.50 85 PRO A N 1
ATOM 708 C CA . PRO A 1 85 ? 24.530 14.103 -20.754 1.00 87.50 85 PRO A CA 1
ATOM 709 C C . PRO A 1 85 ? 24.543 13.559 -19.328 1.00 87.50 85 PRO A C 1
ATOM 711 O O . PRO A 1 85 ? 23.583 12.921 -18.885 1.00 87.50 85 PRO A O 1
ATOM 714 N N . PHE A 1 86 ? 25.577 13.917 -18.566 1.00 88.50 86 PHE A N 1
ATOM 715 C CA . PHE A 1 86 ? 25.716 13.521 -17.162 1.00 88.50 86 PHE A CA 1
ATOM 716 C C . PHE A 1 86 ? 24.450 13.794 -16.330 1.00 88.50 86 PHE A C 1
ATOM 718 O O . PHE A 1 86 ? 24.029 12.942 -15.553 1.00 88.50 86 PHE A O 1
ATOM 725 N N . ALA A 1 87 ? 23.793 14.940 -16.542 1.00 91.50 87 ALA A N 1
ATOM 726 C CA . ALA A 1 87 ? 22.555 15.294 -15.846 1.00 91.50 87 ALA A CA 1
ATOM 727 C C . ALA A 1 87 ? 21.409 14.296 -16.105 1.00 91.50 87 ALA A C 1
ATOM 729 O O . ALA A 1 87 ? 20.719 13.897 -15.170 1.00 91.50 87 ALA A O 1
ATOM 730 N N . TRP A 1 88 ? 21.228 13.848 -17.350 1.00 90.38 88 TRP A N 1
ATOM 731 C CA . TRP A 1 88 ? 20.180 12.889 -17.717 1.00 90.38 88 TRP A CA 1
ATOM 732 C C . TRP A 1 88 ? 20.512 11.468 -17.264 1.00 90.38 88 TRP A C 1
ATOM 734 O O . TRP A 1 88 ? 19.618 10.729 -16.853 1.00 90.38 88 TRP A O 1
ATOM 744 N N . MET A 1 89 ? 21.796 11.103 -17.264 1.00 89.75 89 MET A N 1
ATOM 745 C CA . MET A 1 89 ? 22.262 9.856 -16.657 1.00 89.75 89 MET A CA 1
ATOM 746 C C . MET A 1 89 ? 21.970 9.847 -15.149 1.00 89.75 89 MET A C 1
ATOM 748 O O . MET A 1 89 ? 21.387 8.889 -14.643 1.00 89.75 89 MET A O 1
ATOM 752 N N . LEU A 1 90 ? 22.295 10.934 -14.441 1.00 93.69 90 LEU A N 1
ATOM 753 C CA . LEU A 1 90 ? 21.992 11.084 -13.018 1.00 93.69 90 LEU A CA 1
ATOM 754 C C . LEU A 1 90 ? 20.481 11.027 -12.755 1.00 93.69 90 LEU A C 1
ATOM 756 O O . LEU A 1 90 ? 20.042 10.283 -11.880 1.00 93.69 90 LEU A O 1
ATOM 760 N N . ALA A 1 91 ? 19.675 11.751 -13.538 1.00 94.50 91 ALA A N 1
ATOM 761 C CA . ALA A 1 91 ? 18.217 11.718 -13.435 1.00 94.50 91 ALA A CA 1
ATOM 762 C C . ALA A 1 91 ? 17.648 10.308 -13.670 1.00 94.50 91 ALA A C 1
ATOM 764 O O . ALA A 1 91 ? 16.726 9.894 -12.969 1.00 94.50 91 ALA A O 1
ATOM 765 N N . THR A 1 92 ? 18.225 9.545 -14.603 1.00 94.19 92 THR A N 1
ATOM 766 C CA . THR A 1 92 ? 17.850 8.147 -14.874 1.00 94.19 92 THR A CA 1
ATOM 767 C C . THR A 1 92 ? 18.132 7.255 -13.666 1.00 94.19 92 THR A C 1
ATOM 769 O O . THR A 1 92 ? 17.243 6.536 -13.214 1.00 94.19 92 THR A O 1
ATOM 772 N N . VAL A 1 93 ? 19.334 7.344 -13.086 1.00 95.12 93 VAL A N 1
ATOM 773 C CA . VAL A 1 93 ? 19.712 6.568 -11.892 1.00 95.12 93 VAL A CA 1
ATOM 774 C C . VAL A 1 93 ? 18.826 6.926 -10.695 1.00 95.12 93 VAL A C 1
ATOM 776 O O . VAL A 1 93 ? 18.325 6.033 -10.010 1.00 95.12 93 VAL A O 1
ATOM 779 N N . LEU A 1 94 ? 18.562 8.218 -10.474 1.00 97.12 94 LEU A N 1
ATOM 780 C CA . LEU A 1 94 ? 17.641 8.674 -9.429 1.00 97.12 94 LEU A CA 1
ATOM 781 C C . LEU A 1 94 ? 16.214 8.164 -9.665 1.00 97.12 94 LEU A C 1
ATOM 783 O O . LEU A 1 94 ? 15.564 7.723 -8.721 1.00 97.12 94 LEU A O 1
ATOM 787 N N . SER A 1 95 ? 15.740 8.164 -10.912 1.00 97.56 95 SER A N 1
ATOM 788 C CA . SER A 1 95 ? 14.409 7.659 -11.272 1.00 97.56 95 SER A CA 1
ATOM 789 C C . SER A 1 95 ? 14.274 6.157 -11.025 1.00 97.56 95 SER A C 1
ATOM 791 O O . SER A 1 95 ? 13.235 5.714 -10.532 1.00 97.56 95 SER A O 1
ATOM 793 N N . ILE A 1 96 ? 15.324 5.372 -11.296 1.00 97.56 96 ILE A N 1
ATOM 794 C CA . ILE A 1 96 ? 15.380 3.945 -10.941 1.00 97.56 96 ILE A CA 1
ATOM 795 C C . ILE A 1 96 ? 15.311 3.782 -9.417 1.00 97.56 96 ILE A C 1
ATOM 797 O O . ILE A 1 96 ? 14.498 3.001 -8.924 1.00 97.56 96 ILE A O 1
ATOM 801 N N . GLY A 1 97 ? 16.105 4.555 -8.666 1.00 97.56 97 GLY A N 1
ATOM 802 C CA . GLY A 1 97 ? 16.105 4.522 -7.200 1.00 97.56 97 GLY A CA 1
ATOM 803 C C . GLY A 1 97 ? 14.744 4.875 -6.588 1.00 97.56 97 GLY A C 1
ATOM 804 O O . GLY A 1 97 ? 14.248 4.157 -5.720 1.00 97.56 97 GLY A O 1
ATOM 805 N N . LEU A 1 98 ? 14.094 5.934 -7.079 1.00 97.56 98 LEU A N 1
ATOM 806 C CA . LEU A 1 98 ? 12.751 6.330 -6.646 1.00 97.56 98 LEU A CA 1
ATOM 807 C C . LEU A 1 98 ? 11.702 5.278 -7.016 1.00 97.56 98 LEU A C 1
ATOM 809 O O . LEU A 1 98 ? 10.870 4.930 -6.181 1.00 97.56 98 LEU A O 1
ATOM 813 N N . SER A 1 99 ? 11.766 4.724 -8.230 1.00 98.12 99 SER A N 1
ATOM 814 C CA . SER A 1 99 ? 10.857 3.655 -8.663 1.00 98.12 99 SER A CA 1
ATOM 815 C C . SER A 1 99 ? 11.003 2.409 -7.790 1.00 98.12 99 SER A C 1
ATOM 817 O O . SER A 1 99 ? 10.000 1.806 -7.416 1.00 98.12 99 SER A O 1
ATOM 819 N N . LEU A 1 100 ? 12.230 2.056 -7.392 1.00 98.06 100 LEU A N 1
ATOM 820 C CA . LEU A 1 100 ? 12.479 0.955 -6.462 1.00 98.06 100 LEU A CA 1
ATOM 821 C C . LEU A 1 100 ? 11.860 1.238 -5.087 1.00 98.06 100 LEU A C 1
ATOM 823 O O . LEU A 1 100 ? 11.211 0.365 -4.511 1.00 98.06 100 LEU A O 1
ATOM 827 N N . GLY A 1 101 ? 11.996 2.472 -4.592 1.00 97.81 101 GLY A N 1
ATOM 828 C CA . GLY A 1 101 ? 11.337 2.920 -3.365 1.00 97.81 101 GLY A CA 1
ATOM 829 C C . GLY A 1 101 ? 9.814 2.774 -3.427 1.00 97.81 101 GLY A C 1
ATOM 830 O O . GLY A 1 101 ? 9.209 2.253 -2.489 1.00 97.81 101 GLY A O 1
ATOM 831 N N . VAL A 1 102 ? 9.196 3.157 -4.549 1.00 97.38 102 VAL A N 1
ATOM 832 C CA . VAL A 1 102 ? 7.749 3.003 -4.779 1.00 97.38 102 VAL A CA 1
ATOM 833 C C . VAL A 1 102 ? 7.339 1.530 -4.796 1.00 97.38 102 VAL A C 1
ATOM 835 O O . VAL A 1 102 ? 6.356 1.179 -4.146 1.00 97.38 102 VAL A O 1
ATOM 838 N N . ILE A 1 103 ? 8.096 0.656 -5.468 1.00 98.31 103 ILE A N 1
ATOM 839 C CA . ILE A 1 103 ? 7.816 -0.790 -5.505 1.00 98.31 103 ILE A CA 1
ATOM 840 C C . ILE A 1 103 ? 7.841 -1.382 -4.098 1.00 98.31 103 ILE A C 1
ATOM 842 O O . ILE A 1 103 ? 6.932 -2.124 -3.737 1.00 98.31 103 ILE A O 1
ATOM 846 N N . ILE A 1 104 ? 8.847 -1.047 -3.288 1.00 98.12 104 ILE A N 1
ATOM 847 C CA . ILE A 1 104 ? 8.955 -1.569 -1.921 1.00 98.12 104 ILE A CA 1
ATOM 848 C C . ILE A 1 104 ? 7.802 -1.036 -1.060 1.00 98.12 104 ILE A C 1
ATOM 850 O O . ILE A 1 104 ? 7.091 -1.816 -0.422 1.00 98.12 104 ILE A O 1
ATOM 854 N N . ALA A 1 105 ? 7.577 0.280 -1.063 1.00 97.00 105 ALA A N 1
ATOM 855 C CA . ALA A 1 105 ? 6.560 0.911 -0.230 1.00 97.00 105 ALA A CA 1
ATOM 856 C C . ALA A 1 105 ? 5.142 0.467 -0.624 1.00 97.00 105 ALA A C 1
ATOM 858 O O . ALA A 1 105 ? 4.426 -0.118 0.193 1.00 97.00 105 ALA A O 1
ATOM 859 N N . LEU A 1 106 ? 4.742 0.683 -1.879 1.00 97.81 106 LEU A N 1
ATOM 860 C CA . LEU A 1 106 ? 3.397 0.347 -2.349 1.00 97.81 106 LEU A CA 1
ATOM 861 C C . LEU A 1 106 ? 3.200 -1.158 -2.523 1.00 97.81 106 LEU A C 1
ATOM 863 O O . LEU A 1 106 ? 2.095 -1.639 -2.301 1.00 97.81 106 LEU A O 1
ATOM 867 N N . GLY A 1 107 ? 4.251 -1.916 -2.844 1.00 98.06 107 GLY A N 1
ATOM 868 C CA . GLY A 1 107 ? 4.196 -3.377 -2.887 1.00 98.06 107 GLY A CA 1
ATOM 869 C C . GLY A 1 107 ? 3.940 -3.982 -1.509 1.00 98.06 107 GLY A C 1
ATOM 870 O O . GLY A 1 107 ? 3.104 -4.876 -1.386 1.00 98.06 107 GLY A O 1
ATOM 871 N N . SER A 1 108 ? 4.571 -3.453 -0.453 1.00 97.31 108 SER A N 1
ATOM 872 C CA . SER A 1 108 ? 4.273 -3.881 0.921 1.00 97.31 108 SER A CA 1
ATOM 873 C C . SER A 1 108 ? 2.825 -3.563 1.313 1.00 97.31 108 SER A C 1
ATOM 875 O O . SER A 1 108 ? 2.130 -4.420 1.862 1.00 97.31 108 SER A O 1
ATOM 877 N N . LEU A 1 109 ? 2.330 -2.371 0.960 1.00 96.19 109 LEU A N 1
ATOM 878 C CA . LEU A 1 109 ? 0.947 -1.973 1.209 1.00 96.19 109 LEU A CA 1
ATOM 879 C C . LEU A 1 109 ? -0.043 -2.855 0.437 1.00 96.19 109 LEU A C 1
ATOM 881 O O . LEU A 1 109 ? -1.016 -3.327 1.022 1.00 96.19 109 LEU A O 1
ATOM 885 N N . LEU A 1 110 ? 0.225 -3.127 -0.843 1.00 97.50 110 LEU A N 1
ATOM 886 C CA . LEU A 1 110 ? -0.566 -4.035 -1.672 1.00 97.50 110 LEU A CA 1
ATOM 887 C C . LEU A 1 110 ? -0.597 -5.439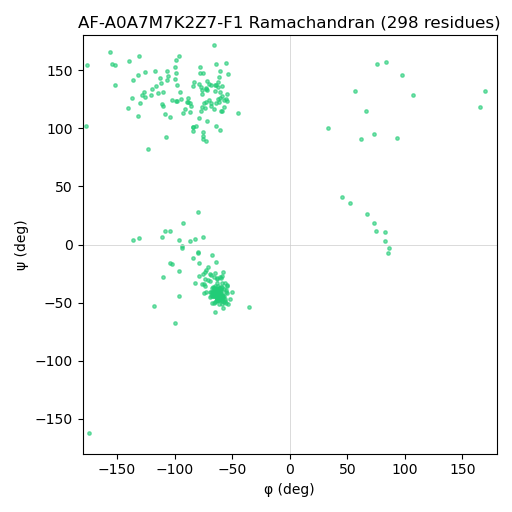 -1.070 1.00 97.50 110 LEU A C 1
ATOM 889 O O . LEU A 1 110 ? -1.664 -6.035 -0.987 1.00 97.50 110 LEU A O 1
ATOM 893 N N . TYR A 1 111 ? 0.541 -5.955 -0.602 1.00 97.12 111 TYR A N 1
ATOM 894 C CA . TYR A 1 111 ? 0.609 -7.257 0.056 1.00 97.12 111 TYR A CA 1
ATOM 895 C C . TYR A 1 111 ? -0.291 -7.321 1.297 1.00 97.12 111 TYR A C 1
ATOM 897 O O . TYR A 1 111 ? -1.082 -8.258 1.438 1.00 97.12 111 TYR A O 1
ATOM 905 N N . PHE A 1 112 ? -0.220 -6.319 2.180 1.00 95.00 112 PHE A N 1
ATOM 906 C CA . PHE A 1 112 ? -1.091 -6.269 3.354 1.00 95.00 112 PHE A CA 1
ATOM 907 C C . PHE A 1 112 ? -2.563 -6.168 2.959 1.00 95.00 112 PHE A C 1
ATOM 909 O O . PHE A 1 112 ? -3.372 -6.939 3.467 1.00 95.00 112 PHE A O 1
ATOM 916 N N . GLN A 1 113 ? -2.905 -5.294 2.015 1.00 95.25 113 GLN A N 1
ATOM 917 C CA . GLN A 1 113 ? -4.281 -5.131 1.554 1.00 95.25 113 GLN A CA 1
ATOM 918 C C . GLN A 1 113 ? -4.829 -6.404 0.892 1.00 95.25 113 GLN A C 1
ATOM 920 O O . GLN A 1 113 ? -5.942 -6.834 1.182 1.00 95.25 113 GLN A O 1
ATOM 925 N N . MET A 1 114 ? -4.019 -7.100 0.093 1.00 96.38 114 MET A N 1
ATOM 926 C CA . MET A 1 114 ? -4.390 -8.393 -0.484 1.00 96.38 114 MET A CA 1
ATOM 927 C C . MET A 1 114 ? -4.599 -9.461 0.589 1.00 96.38 114 MET A C 1
ATOM 929 O O . MET A 1 114 ? -5.567 -10.215 0.519 1.00 96.38 114 MET A O 1
ATOM 933 N N . LYS A 1 115 ? -3.750 -9.511 1.621 1.00 95.56 115 LYS A N 1
ATOM 934 C CA . LYS A 1 115 ? -3.942 -10.424 2.759 1.00 95.56 115 LYS A CA 1
ATOM 935 C C . LYS A 1 115 ? -5.274 -10.169 3.474 1.00 95.56 115 LYS A C 1
ATOM 937 O O . LYS A 1 115 ? -5.943 -11.130 3.849 1.00 95.56 115 LYS A O 1
ATOM 942 N N . MET A 1 116 ? -5.659 -8.906 3.638 1.00 94.12 116 MET A N 1
ATOM 943 C CA . MET A 1 116 ? -6.939 -8.505 4.234 1.00 94.12 116 MET A CA 1
ATOM 944 C C . MET A 1 116 ? -8.124 -8.921 3.349 1.00 94.12 116 MET A C 1
ATOM 946 O O . MET A 1 116 ? -9.063 -9.552 3.832 1.00 94.12 116 MET A O 1
ATOM 950 N N . VAL A 1 117 ? -8.030 -8.697 2.032 1.00 95.50 117 VAL A N 1
ATOM 951 C CA . VAL A 1 117 ? -9.024 -9.156 1.045 1.00 95.50 117 VAL A CA 1
ATOM 952 C C . VAL A 1 117 ? -9.203 -10.673 1.087 1.00 95.50 117 VAL A C 1
ATOM 954 O O . VAL A 1 117 ? -10.333 -11.151 1.110 1.00 95.50 117 VAL A O 1
ATOM 957 N N . LEU A 1 118 ? -8.114 -11.445 1.158 1.00 96.00 118 LEU A N 1
ATOM 958 C CA . LEU A 1 118 ? -8.179 -12.911 1.222 1.00 96.00 118 LEU A CA 1
ATOM 959 C C . LEU A 1 118 ? -8.850 -13.429 2.501 1.00 96.00 118 LEU A C 1
ATOM 961 O O . LEU A 1 118 ? -9.407 -14.525 2.485 1.00 96.00 118 LEU A O 1
ATOM 965 N N . LYS A 1 119 ? -8.838 -12.648 3.584 1.00 94.44 119 LYS A N 1
ATOM 966 C CA . LYS A 1 119 ? -9.547 -12.940 4.840 1.00 94.44 119 LYS A CA 1
ATOM 967 C C . LYS A 1 119 ? -10.940 -12.298 4.926 1.00 94.44 119 LYS A C 1
ATOM 969 O O . LYS A 1 119 ? -11.630 -12.495 5.919 1.00 94.44 119 LYS A O 1
ATOM 974 N N . ASN A 1 120 ? -11.345 -11.541 3.902 1.00 94.56 120 ASN A N 1
ATOM 975 C CA . ASN A 1 120 ? -12.551 -10.702 3.877 1.00 94.56 120 ASN A CA 1
ATOM 976 C C . ASN A 1 120 ? -12.664 -9.735 5.065 1.00 94.56 120 ASN A C 1
ATOM 978 O O . ASN A 1 120 ? -13.757 -9.448 5.550 1.00 94.56 120 ASN A O 1
ATOM 982 N N . GLU A 1 121 ? -11.529 -9.216 5.510 1.00 93.31 121 GLU A N 1
ATOM 983 C CA . GLU A 1 121 ? -11.402 -8.395 6.706 1.00 93.31 121 GLU A CA 1
ATOM 984 C C . GLU A 1 121 ? -11.021 -6.963 6.322 1.00 93.31 121 GLU A C 1
ATOM 986 O O . GLU A 1 121 ? -10.250 -6.758 5.386 1.00 93.31 121 GLU A O 1
ATOM 991 N N . THR A 1 122 ? -11.542 -5.956 7.026 1.00 93.31 122 THR A N 1
ATOM 992 C CA . THR A 1 122 ? -11.004 -4.583 6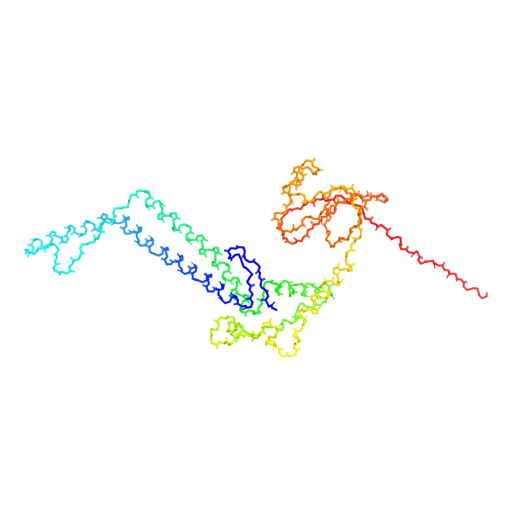.952 1.00 93.31 122 THR A CA 1
ATOM 993 C C . THR A 1 122 ? -10.019 -4.298 8.080 1.00 93.31 122 THR A C 1
ATOM 995 O O . THR A 1 122 ? -10.022 -4.973 9.106 1.00 93.31 122 THR A O 1
ATOM 998 N N . GLY A 1 123 ? -9.188 -3.263 7.955 1.00 89.31 123 GLY A N 1
ATOM 999 C CA . GLY A 1 123 ? -8.246 -2.855 9.002 1.00 89.31 123 GLY A CA 1
ATOM 1000 C C . GLY A 1 123 ? -8.929 -2.560 10.343 1.00 89.31 123 GLY A C 1
ATOM 1001 O O . GLY A 1 123 ? -8.384 -2.860 11.407 1.00 89.31 123 GLY A O 1
ATOM 1002 N N . ILE A 1 124 ? -10.159 -2.037 10.305 1.00 89.88 124 ILE A N 1
ATOM 1003 C CA . ILE A 1 124 ? -10.988 -1.837 11.501 1.00 89.88 124 ILE A CA 1
ATOM 1004 C C . ILE A 1 124 ? -11.423 -3.186 12.086 1.00 89.88 124 ILE A C 1
ATOM 1006 O O . ILE A 1 124 ? -11.357 -3.376 13.301 1.00 89.88 124 ILE A O 1
ATOM 1010 N N . GLU A 1 125 ? -11.858 -4.118 11.241 1.00 92.69 125 GLU A N 1
ATOM 1011 C CA . GLU A 1 125 ? -12.313 -5.450 11.650 1.00 92.69 125 GLU A CA 1
ATOM 1012 C C . GLU A 1 125 ? -11.177 -6.290 12.243 1.00 92.69 125 GLU A C 1
ATOM 1014 O O . GLU A 1 125 ? -11.365 -6.847 13.323 1.00 92.69 125 GLU A O 1
ATOM 1019 N N . ALA A 1 126 ? -9.977 -6.256 11.655 1.00 91.19 126 ALA A N 1
ATOM 1020 C CA . ALA A 1 126 ? -8.777 -6.881 12.224 1.00 91.19 126 ALA A CA 1
ATOM 1021 C C . ALA A 1 126 ? -8.478 -6.421 13.636 1.00 91.19 126 ALA A C 1
ATOM 1023 O O . ALA A 1 126 ? -8.165 -7.224 14.516 1.00 91.19 126 ALA A O 1
ATOM 1024 N N . TRP A 1 127 ? -8.626 -5.128 13.892 1.00 89.81 127 TRP A N 1
ATOM 1025 C CA . TRP A 1 127 ? -8.394 -4.609 15.226 1.00 89.81 127 TRP A CA 1
ATOM 1026 C C . TRP A 1 127 ? -9.479 -5.024 16.230 1.00 89.81 127 TRP A C 1
ATOM 1028 O O . TRP A 1 127 ? -9.196 -5.166 17.422 1.00 89.81 127 TRP A O 1
ATOM 1038 N N . ILE A 1 128 ? -10.721 -5.214 15.777 1.00 91.44 128 ILE A N 1
ATOM 1039 C CA . ILE A 1 128 ? -11.811 -5.736 16.615 1.00 91.44 128 ILE A CA 1
ATOM 1040 C C . ILE A 1 128 ? -11.559 -7.207 16.936 1.00 91.44 128 ILE A C 1
ATOM 1042 O O . ILE A 1 128 ? -11.666 -7.578 18.103 1.00 91.44 128 ILE A O 1
ATOM 1046 N N . ASN A 1 129 ? -11.181 -8.000 15.933 1.00 92.31 129 ASN A N 1
ATOM 1047 C CA . ASN A 1 129 ? -10.890 -9.424 16.067 1.00 92.31 129 ASN A CA 1
ATOM 1048 C C . ASN A 1 129 ? -9.722 -9.667 17.020 1.00 92.31 129 ASN A C 1
ATOM 1050 O O . ASN A 1 129 ? -9.890 -10.362 18.017 1.00 92.31 129 ASN A O 1
ATOM 1054 N N . GLN A 1 130 ? -8.597 -8.975 16.814 1.00 91.19 130 GLN A N 1
ATOM 1055 C CA . GLN A 1 130 ? -7.438 -9.064 17.707 1.00 91.19 130 GLN A CA 1
ATOM 1056 C C . GLN A 1 130 ? -7.815 -8.758 19.165 1.00 91.19 130 GLN A C 1
ATOM 1058 O O . GLN A 1 130 ? -7.281 -9.331 20.110 1.00 91.19 130 GLN A O 1
ATOM 1063 N N . LYS A 1 131 ? -8.748 -7.828 19.383 1.00 90.06 131 LYS A N 1
ATOM 1064 C CA . LYS A 1 131 ? -9.225 -7.495 20.727 1.00 90.06 131 LYS A CA 1
ATOM 1065 C C . LYS A 1 131 ? -10.183 -8.499 21.323 1.00 90.06 131 LYS A C 1
ATOM 1067 O O . LYS A 1 131 ? -10.173 -8.651 22.542 1.00 90.06 131 LYS A O 1
ATOM 1072 N N . ALA A 1 132 ? -11.017 -9.113 20.498 1.00 91.75 132 ALA A N 1
ATOM 1073 C CA . ALA A 1 132 ? -11.878 -10.195 20.931 1.00 91.75 132 ALA A CA 1
ATOM 1074 C C . ALA A 1 132 ? -11.020 -11.374 21.412 1.00 91.75 132 ALA A C 1
ATOM 1076 O O . ALA A 1 132 ? -11.242 -11.873 22.512 1.00 91.75 132 ALA A O 1
ATOM 1077 N N . GLU A 1 133 ? -9.977 -11.722 20.650 1.00 91.50 133 GLU A N 1
ATOM 1078 C CA . GLU A 1 133 ? -8.984 -12.743 21.008 1.00 91.50 133 GLU A CA 1
ATOM 1079 C C . GLU A 1 133 ? -8.295 -12.414 22.340 1.00 91.50 133 GLU A C 1
ATOM 1081 O O . GLU A 1 133 ? -8.403 -13.187 23.289 1.00 91.50 133 GLU A O 1
ATOM 1086 N N . MET A 1 134 ? -7.703 -11.218 22.473 1.00 88.56 134 MET A N 1
ATOM 1087 C CA . MET A 1 134 ? -7.060 -10.792 23.729 1.00 88.56 134 MET A CA 1
ATOM 1088 C C . MET A 1 134 ? -8.022 -10.819 24.928 1.00 88.56 134 MET A C 1
ATOM 1090 O O . MET A 1 134 ? -7.633 -11.182 26.033 1.00 88.56 134 MET A O 1
ATOM 1094 N N . ARG A 1 135 ? -9.291 -10.433 24.737 1.00 88.19 135 ARG A N 1
ATOM 1095 C CA . ARG A 1 135 ? -10.304 -10.456 25.803 1.00 88.19 135 ARG A CA 1
ATOM 1096 C C . ARG A 1 135 ? -10.605 -11.881 26.264 1.00 88.19 135 ARG A C 1
ATOM 1098 O O . ARG A 1 135 ? -10.820 -12.094 27.453 1.00 88.19 135 ARG A O 1
ATOM 1105 N N . LEU A 1 136 ? -10.667 -12.838 25.340 1.00 89.81 136 LEU A N 1
ATOM 1106 C CA . LEU A 1 136 ? -10.878 -14.247 25.672 1.00 89.81 136 LEU A CA 1
ATOM 1107 C C . LEU A 1 136 ? -9.687 -14.811 26.442 1.00 89.81 136 LEU A C 1
ATOM 1109 O O . LEU A 1 136 ? -9.891 -15.441 27.478 1.00 89.81 136 LEU A O 1
ATOM 1113 N N . GLU A 1 137 ? -8.470 -14.500 26.004 1.00 89.25 137 GLU A N 1
ATOM 1114 C CA . GLU A 1 137 ? -7.242 -14.881 26.707 1.00 89.25 137 GLU A CA 1
ATOM 1115 C C . GLU A 1 137 ? -7.201 -14.302 28.132 1.00 89.25 137 GLU A C 1
ATOM 1117 O O . GLU A 1 137 ? -6.916 -15.027 29.085 1.00 89.25 137 GLU A O 1
ATOM 1122 N N . GLU A 1 138 ? -7.576 -13.028 28.318 1.00 87.50 138 GLU A N 1
ATOM 1123 C CA . GLU A 1 138 ? -7.704 -12.394 29.644 1.00 87.50 138 GLU A CA 1
ATOM 1124 C C . GLU A 1 138 ? -8.744 -13.094 30.544 1.00 87.50 138 GLU A C 1
ATOM 1126 O O . GLU A 1 138 ? -8.619 -13.072 31.769 1.00 87.50 138 GLU A O 1
ATOM 1131 N N . MET A 1 139 ? -9.760 -13.732 29.955 1.00 87.81 139 MET A N 1
ATOM 1132 C CA . MET A 1 139 ? -10.775 -14.528 30.659 1.00 87.81 139 MET A CA 1
ATOM 1133 C C . MET A 1 139 ? -10.351 -15.991 30.880 1.00 87.81 139 MET A C 1
ATOM 1135 O O . MET A 1 139 ? -11.145 -16.774 31.401 1.00 87.81 139 MET A O 1
ATOM 1139 N N . GLY A 1 140 ? -9.133 -16.377 30.485 1.00 90.50 140 GLY A N 1
ATOM 1140 C CA . GLY A 1 140 ? -8.645 -17.757 30.563 1.00 90.50 140 GLY A CA 1
ATOM 1141 C C . GLY A 1 140 ? -9.266 -18.695 29.523 1.00 90.50 140 GLY A C 1
ATOM 1142 O O . GLY A 1 140 ? -9.241 -19.911 29.704 1.00 90.50 140 GLY A O 1
ATOM 1143 N N . ARG A 1 141 ? -9.849 -18.146 28.452 1.00 91.81 141 ARG A N 1
ATOM 1144 C CA . ARG A 1 141 ? -10.410 -18.898 27.323 1.00 91.81 141 ARG A CA 1
ATOM 1145 C C . ARG A 1 141 ? -9.430 -18.932 26.157 1.00 91.81 141 ARG A C 1
ATOM 1147 O O . ARG A 1 141 ? -8.553 -18.081 26.041 1.00 91.81 141 ARG A O 1
ATOM 1154 N N . SER A 1 142 ? -9.606 -19.910 25.273 1.00 91.94 142 SER A N 1
ATOM 1155 C CA . SER A 1 142 ? -8.814 -19.998 24.046 1.00 91.94 142 SER A CA 1
ATOM 1156 C C . SER A 1 142 ? -9.221 -18.907 23.053 1.00 91.94 142 SER A C 1
ATOM 1158 O O . SER A 1 142 ? -10.411 -18.652 22.860 1.00 91.94 142 SER A O 1
ATOM 1160 N N . ALA A 1 143 ? -8.247 -18.322 22.350 1.00 86.56 143 ALA A N 1
ATOM 1161 C CA . ALA A 1 143 ? -8.498 -17.403 21.238 1.00 86.56 143 ALA A CA 1
ATOM 1162 C C . ALA A 1 143 ? -9.322 -18.054 20.108 1.00 86.56 143 ALA A C 1
ATOM 1164 O O . ALA A 1 143 ? -10.082 -17.372 19.426 1.00 86.56 143 ALA A O 1
ATOM 1165 N N . SER A 1 144 ? -9.239 -19.383 19.955 1.00 85.75 144 SER A N 1
ATOM 1166 C CA . SER A 1 144 ? -10.018 -20.151 18.970 1.00 85.75 144 SER A CA 1
ATOM 1167 C C . SER A 1 144 ? -11.529 -20.118 19.206 1.00 85.75 144 SER A C 1
ATOM 1169 O O . SER A 1 144 ? -12.288 -20.502 18.321 1.00 85.75 144 SER A O 1
ATOM 1171 N N . ASP A 1 145 ? -11.972 -19.689 20.390 1.00 89.38 145 ASP A N 1
ATOM 1172 C CA . ASP A 1 145 ? -13.394 -19.542 20.691 1.00 89.38 145 ASP A CA 1
ATOM 1173 C C . ASP A 1 145 ? -14.017 -18.352 19.935 1.00 89.38 145 ASP A C 1
ATOM 1175 O O . ASP A 1 145 ? -15.240 -18.286 19.796 1.00 89.38 145 ASP A O 1
ATOM 1179 N N . TRP A 1 146 ? -13.203 -17.401 19.455 1.00 91.19 146 TRP A N 1
ATOM 1180 C CA . TRP A 1 146 ? -13.667 -16.310 18.602 1.00 91.19 146 TRP A CA 1
ATOM 1181 C C . TRP A 1 146 ? -13.687 -16.749 17.137 1.00 91.19 146 TRP A C 1
ATOM 1183 O O . TRP A 1 146 ? -12.654 -17.061 16.547 1.00 91.19 146 TRP A O 1
ATOM 1193 N N . VAL A 1 147 ? -14.873 -16.729 16.527 1.00 91.06 147 VAL A N 1
ATOM 1194 C CA . VAL A 1 147 ? -15.052 -17.052 15.107 1.00 91.06 147 VAL A CA 1
ATOM 1195 C C . VAL A 1 147 ? -15.414 -15.788 14.341 1.00 91.06 147 VAL A C 1
ATOM 1197 O O . VAL A 1 147 ? -16.457 -15.180 14.579 1.00 91.06 147 VAL A O 1
ATOM 1200 N N . TYR A 1 148 ? -14.566 -15.412 13.384 1.00 92.62 148 TYR A N 1
ATOM 1201 C CA . TYR A 1 148 ? -14.841 -14.287 12.498 1.00 92.62 148 TYR A CA 1
ATOM 1202 C C . TYR A 1 148 ? -15.909 -14.663 11.446 1.00 92.62 148 TYR A C 1
ATOM 1204 O O . TYR A 1 148 ? -15.705 -15.610 10.681 1.00 92.62 148 TYR A O 1
ATOM 1212 N N . PRO A 1 149 ? -17.047 -13.943 11.380 1.00 92.94 149 PRO A N 1
ATOM 1213 C CA . PRO A 1 149 ? -18.231 -14.377 10.633 1.00 92.94 149 PRO A CA 1
ATOM 1214 C C . PRO A 1 149 ? -18.118 -14.223 9.112 1.00 92.94 149 PRO A C 1
ATOM 1216 O O . PRO A 1 149 ? -18.789 -14.947 8.378 1.00 92.94 149 PRO A O 1
ATOM 1219 N N . TYR A 1 150 ? -17.288 -13.294 8.628 1.00 92.88 150 TYR A N 1
ATOM 1220 C CA . TYR A 1 150 ? -17.244 -12.919 7.209 1.00 92.88 150 TYR A CA 1
ATOM 1221 C C . TYR A 1 150 ? -16.201 -13.686 6.389 1.00 92.88 150 TYR A C 1
ATOM 1223 O O . TYR A 1 150 ? -16.132 -13.507 5.175 1.00 92.88 150 TYR A O 1
ATOM 1231 N N . ASP A 1 151 ? -15.403 -14.554 7.012 1.00 93.38 151 ASP A N 1
ATOM 1232 C CA . ASP A 1 151 ? -14.451 -15.394 6.286 1.00 93.38 151 ASP A CA 1
ATOM 1233 C C . ASP A 1 151 ? -15.144 -16.636 5.694 1.00 93.38 151 ASP A C 1
ATOM 1235 O O . ASP A 1 151 ? -15.413 -17.625 6.391 1.00 93.38 151 ASP A O 1
ATOM 1239 N N . LEU A 1 152 ? -15.407 -16.572 4.384 1.00 93.69 152 LEU A N 1
ATOM 1240 C CA . LEU A 1 152 ? -16.041 -17.614 3.566 1.00 93.69 152 LEU A CA 1
ATOM 1241 C C . LEU A 1 152 ? -15.017 -18.489 2.823 1.00 93.69 152 LEU A C 1
ATOM 1243 O O . LEU A 1 152 ? -15.390 -19.344 2.021 1.00 93.69 152 LEU A O 1
ATOM 1247 N N . GLY A 1 153 ? -13.724 -18.271 3.066 1.00 94.31 153 GLY A N 1
ATOM 1248 C CA . GLY A 1 153 ? -12.630 -18.889 2.332 1.00 94.31 153 GLY A CA 1
ATOM 1249 C C . GLY A 1 153 ? -12.069 -17.994 1.227 1.00 94.31 153 GLY A C 1
ATOM 1250 O O . GLY A 1 153 ? -12.775 -17.247 0.547 1.00 94.31 153 GLY A O 1
ATOM 1251 N N . TRP A 1 154 ? -10.758 -18.112 1.015 1.00 94.19 154 TRP A N 1
ATOM 1252 C CA . TRP A 1 154 ? -9.957 -17.159 0.242 1.00 94.19 154 TRP A CA 1
ATOM 1253 C C . TRP A 1 154 ? -10.465 -16.876 -1.181 1.00 94.19 154 TRP A C 1
ATOM 1255 O O . TRP A 1 154 ? -10.368 -15.740 -1.641 1.00 94.19 154 TRP A O 1
ATOM 1265 N N . LYS A 1 155 ? -11.031 -17.876 -1.876 1.00 94.38 155 LYS A N 1
ATOM 1266 C CA . LYS A 1 155 ? -11.568 -17.714 -3.240 1.00 94.38 155 LYS A CA 1
ATOM 1267 C C . LYS A 1 155 ? -12.796 -16.809 -3.260 1.00 94.38 155 LYS A C 1
ATOM 1269 O O . LYS A 1 155 ? -12.842 -15.866 -4.045 1.00 94.38 155 LYS A O 1
ATOM 1274 N N . LEU A 1 156 ? -13.770 -17.095 -2.396 1.00 93.38 156 LEU A N 1
ATOM 1275 C CA . LEU A 1 156 ? -15.011 -16.326 -2.301 1.00 93.38 156 LEU A CA 1
ATOM 1276 C C . LEU A 1 156 ? -14.725 -14.921 -1.772 1.00 93.38 156 LEU A C 1
ATOM 1278 O O . LEU A 1 156 ? -15.186 -13.942 -2.350 1.00 93.38 156 LEU A O 1
ATOM 1282 N N . ASN A 1 157 ? -13.872 -14.821 -0.753 1.00 94.69 157 ASN A N 1
ATOM 1283 C CA . ASN A 1 157 ? -13.425 -13.552 -0.188 1.00 94.69 157 ASN A CA 1
ATOM 1284 C C . ASN A 1 157 ? -12.780 -12.647 -1.258 1.00 94.69 157 ASN A C 1
ATOM 1286 O O . ASN A 1 157 ? -13.157 -11.484 -1.406 1.00 94.69 157 ASN A O 1
ATOM 1290 N N . ALA A 1 158 ? -11.859 -13.194 -2.063 1.00 94.88 158 ALA A N 1
ATOM 1291 C CA . ALA A 1 158 ? -11.229 -12.458 -3.159 1.00 94.88 158 ALA A CA 1
ATOM 1292 C C . ALA A 1 158 ? -12.238 -12.040 -4.233 1.00 94.88 158 ALA A C 1
ATOM 1294 O O . ALA A 1 158 ? -12.210 -10.901 -4.696 1.00 94.88 158 ALA A O 1
ATOM 1295 N N . GLN A 1 159 ? -13.147 -12.939 -4.614 1.00 93.31 159 GLN A N 1
ATOM 1296 C CA . GLN A 1 159 ? -14.190 -12.658 -5.597 1.00 93.31 159 GLN A CA 1
ATOM 1297 C C . GLN A 1 159 ? -15.114 -11.520 -5.148 1.00 93.31 159 GLN A C 1
ATOM 1299 O O . GLN A 1 159 ? -15.412 -10.639 -5.950 1.00 93.31 159 GLN A O 1
ATOM 1304 N N . MET A 1 160 ? -15.499 -11.466 -3.871 1.00 91.00 160 MET A N 1
ATOM 1305 C CA . MET A 1 160 ? -16.359 -10.399 -3.344 1.00 91.00 160 MET A CA 1
ATOM 1306 C C . MET A 1 160 ? -15.769 -8.996 -3.526 1.00 91.00 160 MET A C 1
ATOM 1308 O O . MET A 1 160 ? -16.517 -8.040 -3.727 1.00 91.00 160 MET A O 1
ATOM 1312 N N . VAL A 1 161 ? -14.441 -8.862 -3.471 1.00 92.38 161 VAL A N 1
ATOM 1313 C CA . VAL A 1 161 ? -13.775 -7.561 -3.610 1.00 92.38 161 VAL A CA 1
ATOM 1314 C C . VAL A 1 161 ? -13.306 -7.315 -5.041 1.00 92.38 161 VAL A C 1
ATOM 1316 O O . VAL A 1 161 ? -13.508 -6.221 -5.558 1.00 92.38 161 VAL A O 1
ATOM 1319 N N . LEU A 1 162 ? -12.696 -8.300 -5.701 1.00 93.94 162 LEU A N 1
ATOM 1320 C CA . LEU A 1 162 ? -11.953 -8.102 -6.953 1.00 93.94 162 LEU A CA 1
ATOM 1321 C C . LEU A 1 162 ? -12.761 -8.407 -8.219 1.00 93.94 162 LEU A C 1
ATOM 1323 O O . LEU A 1 162 ? -12.423 -7.895 -9.286 1.00 93.94 162 LEU A O 1
ATOM 1327 N N . ALA A 1 163 ? -13.813 -9.225 -8.136 1.00 91.31 163 ALA A N 1
ATOM 1328 C CA . ALA A 1 163 ? -14.557 -9.644 -9.319 1.00 91.31 163 ALA A CA 1
ATOM 1329 C C . ALA A 1 163 ? -15.470 -8.529 -9.840 1.00 91.31 163 ALA A C 1
ATOM 1331 O O . ALA A 1 163 ? -16.424 -8.126 -9.177 1.00 91.31 163 ALA A O 1
ATOM 1332 N N . TRP A 1 164 ? -15.228 -8.078 -11.070 1.00 86.06 164 TRP A N 1
ATOM 1333 C CA . TRP A 1 164 ? -16.045 -7.053 -11.728 1.00 86.06 164 TRP A CA 1
ATOM 1334 C C . TRP A 1 164 ? -17.455 -7.532 -12.095 1.00 86.06 164 TRP A C 1
ATOM 1336 O O . TRP A 1 164 ? -18.369 -6.718 -12.170 1.00 86.06 164 TRP A O 1
ATOM 1346 N N . TRP A 1 165 ? -17.643 -8.841 -12.276 1.00 85.94 165 TRP A N 1
ATOM 1347 C CA . TRP A 1 165 ? -18.926 -9.449 -12.646 1.00 85.94 165 TRP A CA 1
ATOM 1348 C C . TRP A 1 165 ? -19.859 -9.710 -11.457 1.00 85.94 165 TRP A C 1
ATOM 1350 O O . TRP A 1 165 ? -21.032 -10.022 -11.655 1.00 85.94 165 TRP A O 1
ATOM 1360 N N . ILE A 1 166 ? -19.366 -9.604 -10.220 1.00 83.69 166 ILE A N 1
ATOM 1361 C CA . ILE A 1 166 ? -20.200 -9.771 -9.030 1.00 83.69 166 ILE A CA 1
ATOM 1362 C C . ILE A 1 166 ? -20.839 -8.429 -8.699 1.00 83.69 166 ILE A C 1
ATOM 1364 O O . ILE A 1 166 ? -20.147 -7.433 -8.471 1.00 83.69 166 ILE A O 1
ATOM 1368 N N . LYS A 1 167 ? -22.176 -8.417 -8.663 1.00 80.38 167 LYS A N 1
ATOM 1369 C CA . LYS A 1 167 ? -22.956 -7.242 -8.280 1.00 80.38 167 LYS A CA 1
ATOM 1370 C C . LYS A 1 167 ? -22.570 -6.815 -6.866 1.00 80.38 167 LYS A C 1
ATOM 1372 O O . LYS A 1 167 ? -22.600 -7.619 -5.936 1.00 80.38 167 LYS A O 1
ATOM 1377 N N . GLU A 1 168 ? -22.234 -5.539 -6.713 1.00 80.69 168 GLU A N 1
ATOM 1378 C CA . GLU A 1 168 ? -21.919 -4.970 -5.409 1.00 80.69 168 GLU A CA 1
ATOM 1379 C C . GLU A 1 168 ? -23.128 -5.099 -4.470 1.00 80.69 168 GLU A C 1
ATOM 1381 O O . GLU A 1 168 ? -24.260 -4.766 -4.831 1.00 80.69 168 GLU A O 1
ATOM 1386 N N . GLY A 1 169 ? -22.887 -5.604 -3.257 1.00 84.44 169 GLY A N 1
ATOM 1387 C CA . GLY A 1 169 ? -23.911 -5.693 -2.217 1.00 84.44 169 GLY A CA 1
ATOM 1388 C C . GLY A 1 169 ? -24.382 -4.315 -1.742 1.00 84.44 169 GLY A C 1
ATOM 1389 O O . GLY A 1 169 ? -23.787 -3.280 -2.049 1.00 84.44 169 GLY A O 1
ATOM 1390 N N . ASN A 1 170 ? -25.427 -4.288 -0.915 1.00 88.62 170 ASN A N 1
ATOM 1391 C CA . ASN A 1 170 ? -25.966 -3.046 -0.344 1.00 88.62 170 ASN A CA 1
ATOM 1392 C C . ASN A 1 170 ? -25.009 -2.361 0.667 1.00 88.62 170 ASN A C 1
ATOM 1394 O O . ASN A 1 170 ? -25.254 -1.230 1.088 1.00 88.62 170 ASN A O 1
ATOM 1398 N N . GLY A 1 171 ? -23.908 -3.022 1.052 1.00 86.75 171 GLY A N 1
ATOM 1399 C CA . GLY A 1 171 ? -22.899 -2.511 1.987 1.00 86.75 171 GLY A CA 1
ATOM 1400 C C . GLY A 1 171 ? -23.335 -2.512 3.459 1.00 86.75 171 GLY A C 1
ATOM 1401 O O . GLY A 1 171 ? -22.671 -1.874 4.295 1.00 86.75 171 GLY A O 1
ATOM 1402 N N . ILE A 1 172 ? -24.447 -3.187 3.758 1.00 86.38 172 ILE A N 1
ATOM 1403 C CA . ILE A 1 172 ? -25.035 -3.381 5.089 1.00 86.38 172 ILE A CA 1
ATOM 1404 C C . ILE A 1 172 ? -25.039 -4.876 5.411 1.00 86.38 172 ILE A C 1
ATOM 1406 O O . ILE A 1 172 ? -24.469 -5.282 6.424 1.00 86.38 172 ILE A O 1
ATOM 1410 N N . ASP A 1 173 ? -25.607 -5.668 4.506 1.00 88.94 173 ASP A N 1
ATOM 1411 C CA . ASP A 1 173 ? -25.738 -7.111 4.625 1.00 88.94 173 ASP A CA 1
ATOM 1412 C C . ASP A 1 173 ? -24.622 -7.800 3.849 1.00 88.94 173 ASP A C 1
ATOM 1414 O O . ASP A 1 173 ? -24.268 -7.404 2.733 1.00 88.94 173 ASP A O 1
ATOM 1418 N N . TRP A 1 174 ? -24.052 -8.830 4.464 1.00 89.81 174 TRP A N 1
ATOM 1419 C CA . TRP A 1 174 ? -22.893 -9.537 3.945 1.00 89.81 174 TRP A CA 1
ATOM 1420 C C . TRP A 1 174 ? -23.115 -11.036 4.097 1.00 89.81 174 TRP A C 1
ATOM 1422 O O . TRP A 1 174 ? -23.670 -11.464 5.104 1.00 89.81 174 TRP A O 1
ATOM 1432 N N . PRO A 1 175 ? -22.690 -11.852 3.126 1.00 90.81 175 PRO A N 1
ATOM 1433 C CA . PRO A 1 175 ? -22.704 -13.293 3.305 1.00 90.81 175 PRO A CA 1
ATOM 1434 C C . PRO A 1 175 ? -21.771 -13.681 4.461 1.00 90.81 175 PRO A C 1
ATOM 1436 O O . PRO A 1 175 ? -20.685 -13.117 4.620 1.00 90.81 175 PRO A O 1
ATOM 1439 N N . MET A 1 176 ? -22.208 -14.646 5.265 1.00 92.62 176 MET A N 1
ATOM 1440 C CA . MET A 1 176 ? -21.510 -15.099 6.465 1.00 92.62 176 MET A CA 1
ATOM 1441 C C . MET A 1 176 ? -21.393 -16.614 6.509 1.00 92.62 176 MET A C 1
ATOM 1443 O O . MET A 1 176 ? -22.140 -17.338 5.847 1.00 92.62 176 MET A O 1
ATOM 1447 N N . ARG A 1 177 ? -20.471 -17.089 7.343 1.00 92.38 177 ARG A N 1
ATOM 1448 C CA . ARG A 1 177 ? -20.367 -18.498 7.710 1.00 92.38 177 ARG A CA 1
ATOM 1449 C C . ARG A 1 177 ? -21.647 -18.969 8.421 1.00 92.38 177 ARG A C 1
ATOM 1451 O O . ARG A 1 177 ? -22.259 -18.224 9.185 1.00 92.38 177 ARG A O 1
ATOM 1458 N N . GLY A 1 178 ? -22.043 -20.220 8.179 1.00 89.38 178 GLY A N 1
ATOM 1459 C CA . GLY A 1 178 ? -23.200 -20.826 8.843 1.00 89.38 178 GLY A CA 1
ATOM 1460 C C . GLY A 1 178 ? -23.047 -20.834 10.368 1.00 89.38 178 GLY A C 1
ATOM 1461 O O . GLY A 1 178 ? -21.971 -21.135 10.880 1.00 89.38 178 GLY A O 1
ATOM 1462 N N . GLY A 1 179 ? -24.122 -20.491 11.084 1.00 86.50 179 GLY A N 1
ATOM 1463 C CA . GLY A 1 179 ? -24.128 -20.402 12.550 1.00 86.50 179 GLY A CA 1
ATOM 1464 C C . GLY A 1 179 ? -23.597 -19.081 13.123 1.00 86.50 179 GLY A C 1
ATOM 1465 O O . GLY A 1 179 ? -23.533 -18.942 14.342 1.00 86.50 179 GLY A O 1
ATOM 1466 N N . CYS A 1 180 ? -23.236 -18.111 12.277 1.00 88.50 180 CYS A N 1
ATOM 1467 C CA . CYS A 1 180 ? -22.822 -16.774 12.702 1.00 88.50 180 CYS A CA 1
ATOM 1468 C C . CYS A 1 180 ? -23.952 -15.736 12.574 1.00 88.50 180 CYS A C 1
ATOM 1470 O O . CYS A 1 180 ? -24.834 -15.861 11.727 1.00 88.50 180 CYS A O 1
ATOM 1472 N N . ASP A 1 181 ? -23.890 -14.691 13.404 1.00 88.75 181 ASP A N 1
ATOM 1473 C CA . ASP A 1 181 ? -24.813 -13.548 13.378 1.00 88.75 181 ASP A CA 1
ATOM 1474 C C . ASP A 1 181 ? -24.206 -12.331 12.652 1.00 88.75 181 ASP A C 1
ATOM 1476 O O . ASP A 1 181 ? -23.028 -12.009 12.840 1.00 88.75 181 ASP A O 1
ATOM 1480 N N . GLN A 1 182 ? -25.040 -11.605 11.895 1.00 85.81 182 GLN A N 1
ATOM 1481 C CA . GLN A 1 182 ? -24.679 -10.411 11.107 1.00 85.81 182 GLN A CA 1
ATOM 1482 C C . GLN A 1 182 ? -24.124 -9.297 11.988 1.00 85.81 182 GLN A C 1
ATOM 1484 O O . GLN A 1 182 ? -23.289 -8.497 11.563 1.00 85.81 182 GLN A O 1
ATOM 1489 N N . TYR A 1 183 ? -24.549 -9.250 13.247 1.00 88.56 183 TYR A N 1
ATOM 1490 C CA . TYR A 1 183 ? -24.151 -8.208 14.178 1.00 88.56 183 TYR A CA 1
ATOM 1491 C C . TYR A 1 183 ? -23.105 -8.667 15.194 1.00 88.56 183 TYR A C 1
ATOM 1493 O O . TYR A 1 183 ? -22.785 -7.890 16.096 1.00 88.56 183 TYR A O 1
ATOM 1501 N N . ALA A 1 184 ? -22.487 -9.843 15.021 1.00 89.31 184 ALA A N 1
ATOM 1502 C CA . ALA A 1 184 ? -21.486 -10.382 15.947 1.00 89.31 184 ALA A CA 1
ATOM 1503 C C . ALA A 1 184 ? -20.349 -9.387 16.257 1.00 89.31 184 ALA A C 1
ATOM 1505 O O . ALA A 1 184 ? -20.057 -9.120 17.424 1.00 89.31 184 ALA A O 1
ATOM 1506 N N . LEU A 1 185 ? -19.769 -8.736 15.237 1.00 90.75 185 LEU A N 1
ATOM 1507 C CA . LEU A 1 185 ? -18.752 -7.694 15.459 1.00 90.75 185 LEU A CA 1
ATOM 1508 C C . LEU A 1 185 ? -19.310 -6.463 16.182 1.00 90.75 185 LEU A C 1
ATOM 1510 O O . LEU A 1 185 ? -18.613 -5.850 16.987 1.00 90.75 185 LEU A O 1
ATOM 1514 N N . THR A 1 186 ? -20.560 -6.085 15.913 1.00 91.25 186 THR A N 1
ATOM 1515 C CA . THR A 1 186 ? -21.196 -4.932 16.568 1.00 91.25 186 THR A CA 1
ATOM 1516 C C . THR A 1 186 ? -21.438 -5.214 18.049 1.00 91.25 186 THR A C 1
ATOM 1518 O O . THR A 1 186 ? -21.219 -4.342 18.894 1.00 91.25 186 THR A O 1
ATOM 1521 N N . VAL A 1 187 ? -21.869 -6.432 18.378 1.00 91.62 187 VAL A N 1
ATOM 1522 C CA . VAL A 1 187 ? -22.030 -6.903 19.756 1.00 91.62 187 VAL A CA 1
ATOM 1523 C C . VAL A 1 187 ? -20.678 -6.906 20.466 1.00 91.62 187 VAL A C 1
ATOM 1525 O O . VAL A 1 187 ? -20.553 -6.308 21.535 1.00 91.62 187 VAL A O 1
ATOM 1528 N N . GLU A 1 188 ? -19.640 -7.459 19.839 1.00 92.38 188 GLU A N 1
ATOM 1529 C CA . GLU A 1 188 ? -18.287 -7.468 20.398 1.00 92.38 188 GLU A CA 1
ATOM 1530 C C . GLU A 1 188 ? -17.748 -6.047 20.630 1.00 92.38 188 GLU A C 1
ATOM 1532 O O . GLU A 1 188 ? -17.223 -5.727 21.696 1.00 92.38 188 GLU A O 1
ATOM 1537 N N . GLN A 1 189 ? -17.958 -5.125 19.689 1.00 92.25 189 GLN A N 1
ATOM 1538 C CA . GLN A 1 189 ? -17.592 -3.721 19.873 1.00 92.25 189 GLN A CA 1
ATOM 1539 C C . GLN A 1 189 ? -18.323 -3.055 21.045 1.00 92.25 189 GLN A C 1
ATOM 1541 O O . GLN A 1 189 ? -17.731 -2.207 21.723 1.00 92.25 189 GLN A O 1
ATOM 1546 N N . LYS A 1 190 ? -19.603 -3.382 21.280 1.00 93.75 190 LYS A N 1
ATOM 1547 C CA . LYS A 1 190 ? -20.351 -2.882 22.445 1.00 93.75 190 LYS A CA 1
ATOM 1548 C C . LYS A 1 190 ? -19.719 -3.393 23.738 1.00 93.75 190 LYS A C 1
ATOM 1550 O O . LYS A 1 190 ? -19.394 -2.569 24.590 1.00 93.75 190 LYS A O 1
ATOM 1555 N N . LEU A 1 191 ? -19.411 -4.690 23.822 1.00 91.25 191 LEU A N 1
ATOM 1556 C CA . LEU A 1 191 ? -18.708 -5.283 24.967 1.00 91.25 191 LEU A CA 1
ATOM 1557 C C . LEU A 1 191 ? -17.364 -4.590 25.230 1.00 91.25 191 LEU A C 1
ATOM 1559 O O . LEU A 1 191 ? -17.085 -4.172 26.352 1.00 91.25 191 LEU A O 1
ATOM 1563 N N . GLN A 1 192 ? -16.563 -4.362 24.187 1.00 89.44 192 GLN A N 1
ATOM 1564 C CA . GLN A 1 192 ? -15.286 -3.650 24.304 1.00 89.44 192 GLN A CA 1
ATOM 1565 C C . GLN A 1 192 ? -15.449 -2.188 24.756 1.00 89.44 192 GLN A C 1
ATOM 1567 O O . GLN A 1 192 ? -14.570 -1.637 25.426 1.00 89.44 192 GLN A O 1
ATOM 1572 N N . LYS A 1 193 ? -16.537 -1.511 24.367 1.00 90.62 193 LYS A N 1
ATOM 1573 C CA . LYS A 1 193 ? -16.842 -0.144 24.820 1.00 90.62 193 LYS A CA 1
ATOM 1574 C C . LYS A 1 193 ? -17.291 -0.128 26.277 1.00 90.62 193 LYS A C 1
ATOM 1576 O O . LYS A 1 193 ? -16.858 0.757 27.014 1.00 90.62 193 LYS A O 1
ATOM 1581 N N . ASP A 1 194 ? -18.110 -1.084 26.691 1.00 90.88 194 ASP A N 1
ATOM 1582 C CA . ASP A 1 194 ? -18.598 -1.175 28.065 1.00 90.88 194 ASP A CA 1
ATOM 1583 C C . ASP A 1 194 ? -17.481 -1.557 29.032 1.00 90.88 194 ASP A C 1
ATOM 1585 O O . ASP A 1 194 ? -17.304 -0.895 30.052 1.00 90.88 194 ASP A O 1
ATOM 1589 N N . ASP A 1 195 ? -16.609 -2.485 28.652 1.00 86.12 195 ASP A N 1
ATOM 1590 C CA . ASP A 1 195 ? -15.412 -2.790 29.426 1.00 86.12 195 ASP A CA 1
ATOM 1591 C C . ASP A 1 195 ? -14.478 -1.561 29.559 1.00 86.12 195 ASP A C 1
ATOM 1593 O O . ASP A 1 195 ? -14.036 -1.208 30.657 1.00 86.12 195 ASP A O 1
ATOM 1597 N N . LYS A 1 196 ? -14.264 -0.785 28.484 1.00 85.38 196 LYS A N 1
ATOM 1598 C CA . LYS A 1 196 ? -13.548 0.505 28.590 1.00 85.38 196 LYS A CA 1
ATOM 1599 C C . LYS A 1 196 ? -14.249 1.493 29.527 1.00 85.38 196 LYS A C 1
ATOM 1601 O O . LYS A 1 196 ? -13.570 2.251 30.222 1.00 85.38 196 LYS A O 1
ATOM 1606 N N . ARG A 1 197 ? -15.587 1.518 29.552 1.00 86.00 197 ARG A N 1
ATOM 1607 C CA . ARG A 1 197 ? -16.364 2.371 30.467 1.00 86.00 197 ARG A CA 1
ATOM 1608 C C . ARG A 1 197 ? -16.235 1.919 31.918 1.00 86.00 197 ARG A C 1
ATOM 1610 O O . ARG A 1 197 ? -16.259 2.781 32.790 1.00 86.00 197 ARG A O 1
ATOM 1617 N N . LEU A 1 198 ? -16.065 0.628 32.185 1.00 85.25 198 LEU A N 1
ATOM 1618 C CA . LEU A 1 198 ? -15.815 0.100 33.531 1.00 85.25 198 LEU A CA 1
ATOM 1619 C C . LEU A 1 198 ? -14.387 0.398 34.003 1.00 85.25 198 LEU A C 1
ATOM 1621 O O . LEU A 1 198 ? -14.167 0.717 35.170 1.00 85.25 198 LEU A O 1
ATOM 1625 N N . ARG A 1 199 ? -13.412 0.373 33.087 1.00 81.00 199 ARG A N 1
ATOM 1626 C CA . ARG A 1 199 ? -11.994 0.637 33.390 1.00 81.00 199 ARG A CA 1
ATOM 1627 C C . ARG A 1 199 ? -11.636 2.126 33.517 1.00 81.00 199 ARG A C 1
ATOM 1629 O O . ARG A 1 199 ? -10.510 2.447 33.906 1.00 81.00 199 ARG A O 1
ATOM 1636 N N . ARG A 1 200 ? -12.559 3.049 33.216 1.00 80.25 200 ARG A N 1
ATOM 1637 C CA . ARG A 1 200 ? -12.313 4.500 33.310 1.00 80.25 200 ARG A CA 1
ATOM 1638 C C . ARG A 1 200 ? -12.145 4.951 34.760 1.00 80.25 200 ARG A C 1
ATOM 1640 O O . ARG A 1 200 ? -12.905 4.563 35.643 1.00 80.25 200 ARG A O 1
ATOM 1647 N N . ARG A 1 201 ? -11.169 5.821 35.008 1.00 79.81 201 ARG A N 1
ATOM 1648 C CA . ARG A 1 201 ? -10.890 6.384 36.333 1.00 79.81 201 ARG A CA 1
ATOM 1649 C C . ARG A 1 201 ? -11.123 7.895 36.331 1.00 79.81 201 ARG A C 1
ATOM 1651 O O . ARG A 1 201 ? -10.720 8.549 35.371 1.00 79.81 201 ARG A O 1
ATOM 1658 N N . PRO A 1 202 ? -11.766 8.454 37.369 1.00 82.81 202 PRO A N 1
ATOM 1659 C CA . PRO A 1 202 ? -11.956 9.891 37.496 1.00 82.81 202 PRO A CA 1
ATOM 1660 C C . PRO A 1 202 ? -10.688 10.581 38.003 1.00 82.81 202 PRO A C 1
ATOM 1662 O O . PRO A 1 202 ? -10.035 10.109 38.938 1.00 82.81 202 PRO A O 1
ATOM 1665 N N . TYR A 1 203 ? -10.390 11.729 37.411 1.00 80.94 203 TYR A N 1
ATOM 1666 C CA . TYR A 1 203 ? -9.251 12.568 37.744 1.00 80.94 203 TYR A CA 1
ATOM 1667 C C . TYR A 1 203 ? -9.609 14.052 37.727 1.00 80.94 203 TYR A C 1
ATOM 1669 O O . TYR A 1 203 ? -10.557 14.454 37.056 1.00 80.94 203 TYR A O 1
ATOM 1677 N N . VAL A 1 204 ? -8.814 14.852 38.437 1.00 82.38 204 VAL A N 1
ATOM 1678 C CA . VAL A 1 204 ? -8.890 16.319 38.435 1.00 82.38 204 VAL A CA 1
ATOM 1679 C C . VAL A 1 204 ? -7.683 16.899 37.736 1.00 82.38 204 VAL A C 1
ATOM 1681 O O . VAL A 1 204 ? -6.552 16.546 38.073 1.00 82.38 204 VAL A O 1
ATOM 1684 N N . VAL A 1 205 ? -7.929 17.824 36.817 1.00 83.12 205 VAL A N 1
ATOM 1685 C CA . VAL A 1 205 ? -6.889 18.620 36.169 1.00 83.12 205 VAL A CA 1
ATOM 1686 C C . VAL A 1 205 ? -6.267 19.573 37.189 1.00 83.12 205 VAL A C 1
ATOM 1688 O O . VAL A 1 205 ? -6.963 20.431 37.733 1.00 83.12 205 VAL A O 1
ATOM 1691 N N . ILE A 1 206 ? -4.960 19.440 37.438 1.00 81.44 206 ILE A N 1
ATOM 1692 C CA . ILE A 1 206 ? -4.220 20.362 38.324 1.00 81.44 206 ILE A CA 1
ATOM 1693 C C . ILE A 1 206 ? -3.391 21.388 37.549 1.00 81.44 206 ILE A C 1
ATOM 1695 O O . ILE A 1 206 ? -2.999 22.408 38.102 1.00 81.44 206 ILE A O 1
ATOM 1699 N N . GLN A 1 207 ? -3.147 21.138 36.261 1.00 79.62 207 GLN A N 1
ATOM 1700 C CA . GLN A 1 207 ? -2.408 22.033 35.379 1.00 79.62 207 GLN A CA 1
ATOM 1701 C C . GLN A 1 207 ? -3.212 22.285 34.105 1.00 79.62 207 GLN A C 1
ATOM 1703 O O . GLN A 1 207 ? -3.666 21.348 33.449 1.00 79.62 207 GLN A O 1
ATOM 1708 N N . ARG A 1 208 ? -3.385 23.564 33.762 1.00 80.44 208 ARG A N 1
ATOM 1709 C CA . ARG A 1 208 ? -4.125 24.004 32.577 1.00 80.44 208 ARG A CA 1
ATOM 1710 C C . ARG A 1 208 ? -3.428 23.562 31.293 1.00 80.44 208 ARG A C 1
ATOM 1712 O O . ARG A 1 208 ? -2.227 23.769 31.158 1.00 80.44 208 ARG A O 1
ATOM 1719 N N . TYR A 1 209 ? -4.190 23.079 30.312 1.00 79.69 209 TYR A N 1
ATOM 1720 C CA . TYR A 1 209 ? -3.687 22.779 28.971 1.00 79.69 209 TYR A CA 1
ATOM 1721 C C . TYR A 1 209 ? -4.576 23.404 27.894 1.00 79.69 209 TYR A C 1
ATOM 1723 O O . TYR A 1 209 ? -5.768 23.122 27.797 1.00 79.69 209 TYR A O 1
ATOM 1731 N N . HIS A 1 210 ? -3.980 24.252 27.057 1.00 75.94 210 HIS A N 1
ATOM 1732 C CA . HIS A 1 210 ? -4.703 25.039 26.055 1.00 75.94 210 HIS A CA 1
ATOM 1733 C C . HIS A 1 210 ? -5.073 24.266 24.776 1.00 75.94 210 HIS A C 1
ATOM 1735 O O . HIS A 1 210 ? -5.784 24.813 23.942 1.00 75.94 210 HIS A O 1
ATOM 1741 N N . GLY A 1 211 ? -4.607 23.022 24.600 1.00 73.94 211 GLY A N 1
ATOM 1742 C CA . GLY A 1 211 ? -4.871 22.237 23.385 1.00 73.94 211 GLY A CA 1
ATOM 1743 C C . GLY A 1 211 ? -3.937 22.536 22.200 1.00 73.94 211 GLY A C 1
ATOM 1744 O O . GLY A 1 211 ? -4.198 22.091 21.088 1.00 73.94 211 GLY A O 1
ATOM 1745 N N . GLY A 1 212 ? -2.848 23.285 22.403 1.00 72.19 212 GLY A N 1
ATOM 1746 C CA . GLY A 1 212 ? -1.895 23.630 21.338 1.00 72.19 212 GLY A CA 1
ATOM 1747 C C . GLY A 1 212 ? -0.925 22.497 20.967 1.00 72.19 212 GLY A C 1
ATOM 1748 O O . GLY A 1 212 ? -0.574 21.669 21.811 1.00 72.19 212 GLY A O 1
ATOM 1749 N N . TYR A 1 213 ? -0.446 22.500 19.714 1.00 67.31 213 TYR A N 1
ATOM 1750 C CA . TYR A 1 213 ? 0.545 21.543 19.188 1.00 67.31 213 TYR A CA 1
ATOM 1751 C C . TYR A 1 213 ? 1.901 21.626 19.908 1.00 67.31 213 TYR A C 1
ATOM 1753 O O . TYR A 1 213 ? 2.526 20.597 20.156 1.00 67.31 213 TYR A O 1
ATOM 1761 N N . PHE A 1 214 ? 2.324 22.833 20.299 1.00 73.50 214 PHE A N 1
ATOM 1762 C CA . PHE A 1 214 ? 3.632 23.087 20.909 1.00 73.50 214 PHE A CA 1
ATOM 1763 C C . PHE A 1 214 ? 3.493 23.751 22.287 1.00 73.50 214 PHE A C 1
ATOM 1765 O O . PHE A 1 214 ? 3.620 24.968 22.416 1.00 73.50 214 PHE A O 1
ATOM 1772 N N . PRO A 1 215 ? 3.246 22.986 23.363 1.00 67.56 215 PRO A N 1
ATOM 1773 C CA . PRO A 1 215 ? 3.101 23.541 24.709 1.00 67.56 215 PRO A CA 1
ATOM 1774 C C . PRO A 1 215 ? 4.444 23.865 25.393 1.00 67.56 215 PRO A C 1
ATOM 1776 O O . PRO A 1 215 ? 4.529 23.846 26.619 1.00 67.56 215 PRO A O 1
ATOM 1779 N N . TRP A 1 216 ? 5.502 24.175 24.639 1.00 64.19 216 TRP A N 1
ATOM 1780 C CA . TRP A 1 216 ? 6.863 24.375 25.158 1.00 64.19 216 TRP A CA 1
ATOM 1781 C C . TRP A 1 216 ? 6.982 25.426 26.276 1.00 64.19 216 TRP A C 1
ATOM 1783 O O . TRP A 1 216 ? 7.645 25.160 27.274 1.00 64.19 216 TRP A O 1
ATOM 1793 N N . CYS A 1 217 ? 6.277 26.557 26.179 1.00 66.06 217 CYS A N 1
ATOM 1794 C CA . CYS A 1 217 ? 6.275 27.621 27.186 1.00 66.06 217 CYS A CA 1
ATOM 1795 C C . CYS A 1 217 ? 5.515 27.254 28.471 1.00 66.06 217 CYS A C 1
ATOM 1797 O O . CYS A 1 217 ? 5.751 27.866 29.503 1.00 66.06 217 CYS A O 1
ATOM 1799 N N . SER A 1 218 ? 4.592 26.285 28.427 1.00 68.25 218 SER A N 1
ATOM 1800 C CA . SER A 1 218 ? 3.713 25.949 29.564 1.00 68.25 218 SER A CA 1
ATOM 1801 C C . SER A 1 218 ? 4.020 24.594 30.207 1.00 68.25 218 SER A C 1
ATOM 1803 O O . SER A 1 218 ? 3.762 24.402 31.391 1.00 68.25 218 SER A O 1
ATOM 1805 N N . HIS A 1 219 ? 4.565 23.651 29.436 1.00 69.75 219 HIS A N 1
ATOM 1806 C CA . HIS A 1 219 ? 4.829 22.272 29.859 1.00 69.75 219 HIS A CA 1
ATOM 1807 C C . HIS A 1 219 ? 6.267 21.822 29.527 1.00 69.75 219 HIS A C 1
ATOM 1809 O O . HIS A 1 219 ? 6.614 20.659 29.730 1.00 69.75 219 HIS A O 1
ATOM 1815 N N . GLY A 1 220 ? 7.119 22.724 29.027 1.00 72.75 220 GLY A N 1
ATOM 1816 C CA . GLY A 1 220 ? 8.530 22.481 28.714 1.00 72.75 220 GLY A CA 1
ATOM 1817 C C . GLY A 1 220 ? 8.778 21.841 27.343 1.00 72.75 220 GLY A C 1
ATOM 1818 O O . GLY A 1 220 ? 7.926 21.157 26.781 1.00 72.75 220 GLY A O 1
ATOM 1819 N N . CYS A 1 221 ? 9.990 22.012 26.804 1.00 67.88 221 CYS A N 1
ATOM 1820 C CA . CYS A 1 221 ? 10.376 21.518 25.470 1.00 67.88 221 CYS A CA 1
ATOM 1821 C C . CYS A 1 221 ? 10.339 19.988 25.347 1.00 67.88 221 CYS A C 1
ATOM 1823 O O . CYS A 1 221 ? 10.042 19.449 24.280 1.00 67.88 221 CYS A O 1
ATOM 1825 N N . ARG A 1 222 ? 10.555 19.269 26.459 1.00 64.19 222 ARG A N 1
ATOM 1826 C CA . ARG A 1 222 ? 10.352 17.812 26.515 1.00 64.19 222 ARG A CA 1
ATOM 1827 C C . ARG A 1 222 ? 8.918 17.425 26.153 1.00 64.19 222 ARG A C 1
ATOM 1829 O O . ARG A 1 222 ? 8.733 16.312 25.665 1.00 64.19 222 ARG A O 1
ATOM 1836 N N . THR A 1 223 ? 7.955 18.340 26.317 1.00 62.69 223 THR A N 1
ATOM 1837 C CA . THR A 1 223 ? 6.544 18.135 25.982 1.00 62.69 223 THR A CA 1
ATOM 1838 C C . THR A 1 223 ? 6.258 18.146 24.472 1.00 62.69 223 THR A C 1
ATOM 1840 O O . THR A 1 223 ? 5.346 17.481 23.985 1.00 62.69 223 THR A O 1
ATOM 1843 N N . CYS A 1 224 ? 7.107 18.786 23.676 1.00 63.06 224 CYS A N 1
ATOM 1844 C CA . CYS A 1 224 ? 6.967 18.777 22.219 1.00 63.06 224 CYS A CA 1
ATOM 1845 C C . CYS A 1 224 ? 7.557 17.505 21.586 1.00 63.06 224 CYS A C 1
ATOM 1847 O O . CYS A 1 224 ? 7.008 16.987 20.627 1.00 63.06 224 CYS A O 1
ATOM 1849 N N . ILE A 1 225 ? 8.629 16.952 22.164 1.00 63.53 225 ILE A N 1
ATOM 1850 C CA . ILE A 1 225 ? 9.394 15.836 21.567 1.00 63.53 225 ILE A CA 1
ATOM 1851 C C . ILE A 1 225 ? 8.710 14.468 21.754 1.00 63.53 225 ILE A C 1
ATOM 1853 O O . ILE A 1 225 ? 8.911 13.552 20.966 1.00 63.53 225 ILE A O 1
ATOM 1857 N N . ARG A 1 226 ? 7.908 14.298 22.811 1.00 54.78 226 ARG A N 1
ATOM 1858 C CA . ARG A 1 226 ? 7.198 13.036 23.123 1.00 54.78 226 ARG A CA 1
ATOM 1859 C C . ARG A 1 226 ? 5.690 13.110 22.876 1.00 54.78 226 ARG A C 1
ATOM 1861 O O . ARG A 1 226 ? 4.960 12.271 23.389 1.00 54.78 226 ARG A O 1
ATOM 1868 N N . THR A 1 227 ? 5.202 14.152 22.201 1.00 54.84 227 THR A N 1
ATOM 1869 C CA . THR A 1 227 ? 3.806 14.166 21.746 1.00 54.84 227 THR A CA 1
ATOM 1870 C C . THR A 1 227 ? 3.801 13.573 20.346 1.00 54.84 227 THR A C 1
ATOM 1872 O O . THR A 1 227 ? 4.436 14.165 19.474 1.00 54.84 227 THR A O 1
ATOM 1875 N N . PRO A 1 228 ? 3.135 12.433 20.103 1.00 54.28 228 PRO A N 1
ATOM 1876 C CA . PRO A 1 228 ? 3.019 11.928 18.747 1.00 54.28 228 PRO A CA 1
ATOM 1877 C C . PRO A 1 228 ? 2.214 12.929 17.911 1.00 54.28 228 PRO A C 1
ATOM 1879 O O . PRO A 1 228 ? 1.233 13.518 18.378 1.00 54.28 228 PRO A O 1
ATOM 1882 N N . ILE A 1 229 ? 2.680 13.169 16.688 1.00 58.56 229 ILE A N 1
ATOM 1883 C CA . ILE A 1 229 ? 1.995 14.025 15.724 1.00 58.56 229 ILE A CA 1
ATOM 1884 C C . ILE A 1 229 ? 0.812 13.217 15.188 1.00 58.56 229 ILE A C 1
ATOM 1886 O O . ILE A 1 229 ? 0.955 12.462 14.234 1.00 58.56 229 ILE A O 1
ATOM 1890 N N . ASN A 1 230 ? -0.335 13.350 15.850 1.00 59.97 230 ASN A N 1
ATOM 1891 C CA . ASN A 1 230 ? -1.591 12.731 15.441 1.00 59.97 230 ASN A CA 1
ATOM 1892 C C . ASN A 1 230 ? -2.617 13.827 15.114 1.00 59.97 230 ASN A C 1
ATOM 1894 O O . ASN A 1 230 ? -2.617 14.883 15.755 1.00 59.97 230 ASN A O 1
ATOM 1898 N N . ASP A 1 231 ? -3.528 13.533 14.185 1.00 55.81 231 ASP A N 1
ATOM 1899 C CA . ASP A 1 231 ? -4.639 14.414 13.777 1.00 55.81 231 ASP A CA 1
ATOM 1900 C C . ASP A 1 231 ? -5.789 14.474 14.802 1.00 55.81 231 ASP A C 1
ATOM 1902 O O . ASP A 1 231 ? -6.841 15.064 14.556 1.00 55.81 231 ASP A O 1
ATOM 1906 N N . GLU A 1 232 ? -5.622 13.859 15.976 1.00 59.84 232 GLU A N 1
ATOM 1907 C CA . GLU A 1 232 ? -6.661 13.853 17.001 1.00 59.84 232 GLU A CA 1
ATOM 1908 C C . GLU A 1 232 ? -6.845 15.240 17.641 1.00 59.84 232 GLU A C 1
ATOM 1910 O O . GLU A 1 232 ? -5.864 15.920 17.978 1.00 59.84 232 GLU A O 1
ATOM 1915 N N . PRO A 1 233 ? -8.102 15.665 17.877 1.00 62.19 233 PRO A N 1
ATOM 1916 C CA . PRO A 1 233 ? -8.379 16.948 18.499 1.00 62.19 233 PRO A CA 1
ATOM 1917 C C . PRO A 1 233 ? -7.829 16.969 19.928 1.00 62.19 233 PRO A C 1
ATOM 1919 O O . PRO A 1 233 ? -8.193 16.160 20.785 1.00 62.19 233 PRO A O 1
ATOM 1922 N N . ARG A 1 234 ? -6.943 17.929 20.201 1.00 74.19 234 ARG A N 1
ATOM 1923 C CA . ARG A 1 234 ? -6.350 18.126 21.526 1.00 74.19 234 ARG A CA 1
ATOM 1924 C C . ARG A 1 234 ? -7.389 18.731 22.460 1.00 74.19 234 ARG A C 1
ATOM 1926 O O . ARG A 1 234 ? -7.860 19.846 22.250 1.00 74.19 234 ARG A O 1
ATOM 1933 N N . LEU A 1 235 ? -7.734 17.993 23.509 1.00 77.75 235 LEU A N 1
ATOM 1934 C CA . LEU A 1 235 ? -8.723 18.435 24.484 1.00 77.75 235 LEU A CA 1
ATOM 1935 C C . LEU A 1 235 ? -8.168 19.598 25.318 1.00 77.75 235 LEU A C 1
ATOM 1937 O O . LEU A 1 235 ? -7.123 19.463 25.956 1.00 77.75 235 LEU A O 1
ATOM 1941 N N . ARG A 1 236 ? -8.880 20.728 25.342 1.00 81.25 236 ARG A N 1
ATOM 1942 C CA . ARG A 1 236 ? -8.589 21.838 26.257 1.00 81.25 236 ARG A CA 1
ATOM 1943 C C . ARG A 1 236 ? -8.986 21.445 27.680 1.00 81.25 236 ARG A C 1
ATOM 1945 O O . ARG A 1 236 ? -10.082 20.930 27.890 1.00 81.25 236 ARG A O 1
ATOM 1952 N N . LEU A 1 237 ? -8.096 21.695 28.637 1.00 82.75 237 LEU A N 1
ATOM 1953 C CA . LEU A 1 237 ? -8.262 21.329 30.041 1.00 82.75 237 LEU A CA 1
ATOM 1954 C C . LEU A 1 237 ? -8.097 22.557 30.935 1.00 82.75 237 LEU A C 1
ATOM 1956 O O . LEU A 1 237 ? -7.078 23.249 30.864 1.00 82.75 237 LEU A O 1
ATOM 1960 N N . GLU A 1 238 ? -9.079 22.793 31.797 1.00 85.75 238 GLU A N 1
ATOM 1961 C CA . GLU A 1 238 ? -9.065 23.872 32.789 1.00 85.75 238 GLU A CA 1
ATOM 1962 C C . GLU A 1 238 ? -8.844 23.304 34.204 1.00 85.75 238 GLU A C 1
ATOM 1964 O O . GLU A 1 238 ? -9.217 22.166 34.499 1.00 85.75 238 GLU A O 1
ATOM 1969 N N . ILE A 1 239 ? -8.205 24.076 35.089 1.00 85.81 239 ILE A N 1
ATOM 1970 C CA . ILE A 1 239 ? -7.882 23.630 36.457 1.00 85.81 239 ILE A CA 1
ATOM 1971 C C . ILE A 1 239 ? -9.179 23.342 37.227 1.00 85.81 239 ILE A C 1
ATOM 1973 O O . ILE A 1 239 ? -10.135 24.110 37.162 1.00 85.81 239 ILE A O 1
ATOM 1977 N N . GLY A 1 240 ? -9.223 22.219 37.947 1.00 82.38 240 GLY A N 1
ATOM 1978 C CA . GLY A 1 240 ? -10.404 21.771 38.693 1.00 82.38 240 GLY A CA 1
ATOM 1979 C C . GLY A 1 240 ? -11.418 20.978 37.860 1.00 82.38 240 GLY A C 1
ATOM 1980 O O . GLY A 1 240 ? -12.337 20.379 38.425 1.00 82.38 240 GLY A O 1
ATOM 1981 N N . GLN A 1 241 ? -11.241 20.894 36.537 1.00 85.50 241 GLN A N 1
ATOM 1982 C CA . GLN A 1 241 ? -12.098 20.087 35.672 1.00 85.50 241 GLN A CA 1
ATOM 1983 C C . GLN A 1 241 ? -11.949 18.593 35.996 1.00 85.50 241 GLN A C 1
ATOM 1985 O O . GLN A 1 241 ? -10.837 18.064 36.094 1.00 85.50 241 GLN A O 1
ATOM 1990 N N . LYS A 1 242 ? -13.083 17.893 36.135 1.00 84.12 242 LYS A N 1
ATOM 1991 C CA . LYS A 1 242 ? -13.119 16.438 36.330 1.00 84.12 242 LYS A CA 1
ATOM 1992 C C . LYS A 1 242 ? -13.145 15.735 34.977 1.00 84.12 242 LYS A C 1
ATOM 1994 O O . LYS A 1 242 ? -14.032 15.991 34.168 1.00 84.12 242 LYS A O 1
ATOM 1999 N N . ILE A 1 243 ? -12.209 14.820 34.752 1.00 83.69 243 ILE A N 1
ATOM 2000 C CA . ILE A 1 243 ? -12.105 14.038 33.516 1.00 83.69 243 ILE A CA 1
ATOM 2001 C C . ILE A 1 243 ? -12.080 12.540 33.816 1.00 83.69 243 ILE A C 1
ATOM 2003 O O . ILE A 1 243 ? -11.593 12.103 34.859 1.00 83.69 243 ILE A O 1
ATOM 2007 N N . LEU A 1 244 ? -12.617 11.738 32.896 1.00 80.88 244 LEU A N 1
ATOM 2008 C CA . LEU A 1 244 ? -12.578 10.278 32.967 1.00 80.88 244 LEU A CA 1
ATOM 2009 C C . LEU A 1 244 ? -11.498 9.767 32.020 1.00 80.88 244 LEU A C 1
ATOM 2011 O O . LEU A 1 244 ? -11.533 10.051 30.826 1.00 80.88 244 LEU A O 1
ATOM 2015 N N . VAL A 1 245 ? -10.554 8.994 32.549 1.00 77.94 245 VAL A N 1
ATOM 2016 C CA . VAL A 1 245 ? -9.386 8.521 31.801 1.00 77.94 245 VAL A CA 1
ATOM 2017 C C . VAL A 1 245 ? -9.353 7.001 31.777 1.00 77.94 245 VAL A C 1
ATOM 2019 O O . VAL A 1 245 ? -9.454 6.349 32.813 1.00 77.94 245 VAL A O 1
ATOM 2022 N N . THR A 1 246 ? -9.214 6.433 30.580 1.00 63.88 246 THR A N 1
ATOM 2023 C CA . THR A 1 246 ? -9.249 4.981 30.328 1.00 63.88 246 THR A CA 1
ATOM 2024 C C . THR A 1 246 ? -7.879 4.355 30.075 1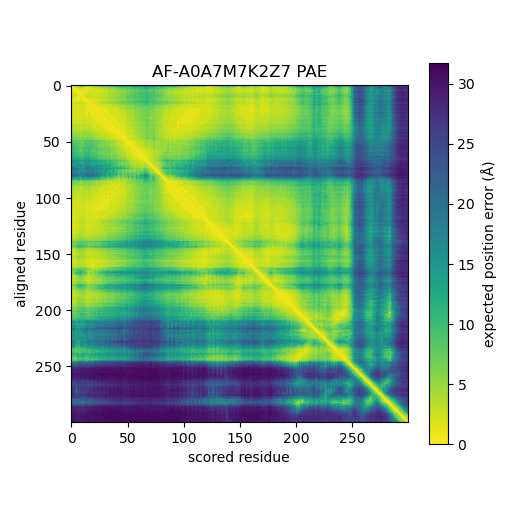.00 63.88 246 THR A C 1
ATOM 2026 O O . THR A 1 246 ? -7.762 3.135 30.123 1.00 63.88 246 THR A O 1
ATOM 2029 N N . ARG A 1 247 ? -6.836 5.143 29.778 1.00 57.94 247 ARG A N 1
ATOM 2030 C CA . ARG A 1 247 ? -5.472 4.642 29.543 1.00 57.94 247 ARG A CA 1
ATOM 2031 C C . ARG A 1 247 ? -4.517 5.140 30.620 1.00 57.94 247 ARG A C 1
ATOM 2033 O O . ARG A 1 247 ? -4.477 6.326 30.922 1.00 57.94 247 ARG A O 1
ATOM 2040 N N . TRP A 1 248 ? -3.749 4.214 31.185 1.00 42.78 248 TRP A N 1
ATOM 2041 C CA . TRP A 1 248 ? -2.786 4.469 32.250 1.00 42.78 248 TRP A CA 1
ATOM 2042 C C . TRP A 1 24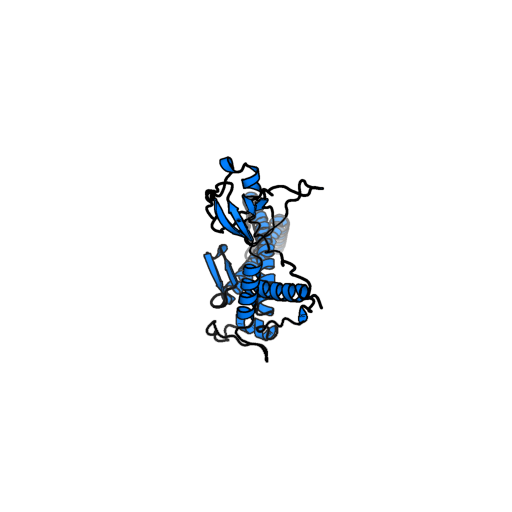8 ? -1.497 3.697 31.961 1.00 42.78 248 TRP A C 1
ATOM 2044 O O . TRP A 1 248 ? -1.537 2.481 31.784 1.00 42.78 248 TRP A O 1
ATOM 2054 N N . LYS A 1 249 ? -0.352 4.385 31.937 1.00 40.44 249 LYS A N 1
ATOM 2055 C CA . LYS A 1 249 ? 0.956 3.759 32.156 1.00 40.44 249 LYS A CA 1
ATOM 2056 C C . LYS A 1 249 ? 1.678 4.511 33.268 1.00 40.44 249 LYS A C 1
ATOM 2058 O O . LYS A 1 249 ? 1.754 5.737 33.265 1.00 40.44 249 LYS A O 1
ATOM 2063 N N . ARG A 1 250 ? 2.197 3.754 34.236 1.00 35.09 250 ARG A N 1
ATOM 2064 C CA . ARG A 1 250 ? 3.013 4.251 35.347 1.00 35.09 250 ARG A CA 1
ATOM 2065 C C . ARG A 1 250 ? 4.381 4.646 34.784 1.00 35.09 250 ARG A C 1
ATOM 2067 O O . ARG A 1 250 ? 5.172 3.774 34.438 1.00 35.09 250 ARG A O 1
ATOM 2074 N N . LEU A 1 251 ? 4.672 5.941 34.662 1.00 32.47 251 LEU A N 1
ATOM 2075 C CA . LEU A 1 251 ? 6.055 6.389 34.480 1.00 32.47 251 LEU A CA 1
ATOM 2076 C C . LEU A 1 251 ? 6.760 6.209 35.832 1.00 32.47 251 LEU A C 1
ATOM 2078 O O . LEU A 1 251 ? 6.724 7.087 36.687 1.00 32.47 251 LEU A O 1
ATOM 2082 N N . ASN A 1 252 ? 7.337 5.028 36.056 1.00 26.48 252 ASN A N 1
ATOM 2083 C CA . ASN A 1 252 ? 8.191 4.770 37.210 1.00 26.48 252 ASN A CA 1
ATOM 2084 C C . ASN A 1 252 ? 9.441 5.654 37.117 1.00 26.48 252 ASN A C 1
ATOM 2086 O O . ASN A 1 252 ? 10.377 5.320 36.397 1.00 26.48 252 ASN A O 1
ATOM 2090 N N . ARG A 1 253 ? 9.479 6.743 37.884 1.00 24.44 253 ARG A N 1
ATOM 2091 C CA . ARG A 1 253 ? 10.695 7.206 38.563 1.00 24.44 253 ARG A CA 1
ATOM 2092 C C . ARG A 1 253 ? 10.278 7.697 39.945 1.00 24.44 253 ARG A C 1
ATOM 2094 O O . ARG A 1 253 ? 9.500 8.635 40.037 1.00 24.44 253 ARG A O 1
ATOM 2101 N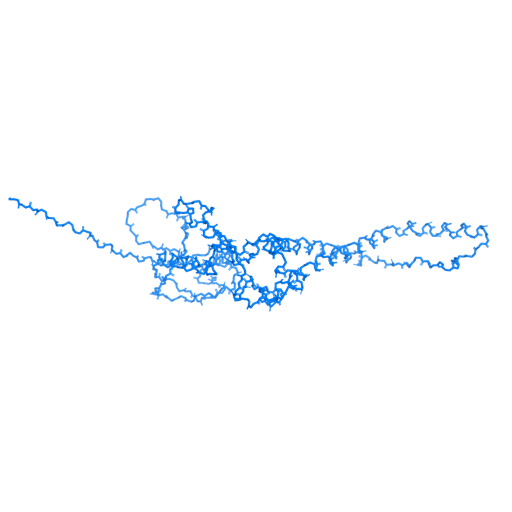 N . PHE A 1 254 ? 10.812 7.024 40.964 1.00 27.69 254 PHE A N 1
ATOM 2102 C CA . PHE A 1 254 ? 10.624 7.235 42.404 1.00 27.69 254 PHE A CA 1
ATOM 2103 C C . PHE A 1 254 ? 9.273 6.814 42.993 1.00 27.69 254 PHE A C 1
ATOM 2105 O O . PHE A 1 254 ? 8.320 7.584 43.009 1.00 27.69 254 PHE A O 1
ATOM 2112 N N . HIS A 1 255 ? 9.220 5.593 43.531 1.00 26.22 255 HIS A N 1
ATOM 2113 C CA . HIS A 1 255 ? 9.011 5.370 44.971 1.00 26.22 255 HIS A CA 1
ATOM 2114 C C . HIS A 1 255 ? 9.074 3.865 45.265 1.00 26.22 255 HIS A C 1
ATOM 2116 O O . HIS A 1 255 ? 8.121 3.125 45.014 1.00 26.22 255 HIS A O 1
ATOM 2122 N N . HIS A 1 256 ? 10.217 3.424 45.792 1.00 26.05 256 HIS A N 1
ATOM 2123 C CA . HIS A 1 256 ? 10.220 2.369 46.797 1.00 26.05 256 HIS A CA 1
ATOM 2124 C C . HIS A 1 256 ? 9.779 3.027 48.102 1.00 26.05 256 HIS A C 1
ATOM 2126 O O . HIS A 1 256 ? 10.308 4.078 48.445 1.00 26.05 256 HIS A O 1
ATOM 2132 N N . ASN A 1 257 ? 8.846 2.375 48.793 1.00 29.41 257 ASN A N 1
ATOM 2133 C CA . ASN A 1 257 ? 8.393 2.667 50.151 1.00 29.41 257 ASN A CA 1
ATOM 2134 C C . ASN A 1 257 ? 7.665 4.004 50.323 1.00 29.41 257 ASN A C 1
ATOM 2136 O O . ASN A 1 257 ? 8.255 5.066 50.196 1.00 29.41 257 ASN A O 1
ATOM 2140 N N . LEU A 1 258 ? 6.377 3.935 50.666 1.00 27.06 258 LEU A N 1
ATOM 2141 C CA . LEU A 1 258 ? 5.820 4.529 51.887 1.00 27.06 258 LEU A CA 1
ATOM 2142 C C . LEU A 1 258 ? 4.290 4.489 51.828 1.00 27.06 258 LEU A C 1
ATOM 2144 O O . LEU A 1 258 ? 3.652 4.842 50.837 1.00 27.06 258 LEU A O 1
ATOM 2148 N N . HIS A 1 259 ? 3.719 4.018 52.931 1.00 32.09 259 HIS A N 1
ATOM 2149 C CA . HIS A 1 259 ? 2.368 4.349 53.342 1.00 32.09 259 HIS A CA 1
ATOM 2150 C C . HIS A 1 259 ? 2.215 5.879 53.401 1.00 32.09 259 HIS A C 1
ATOM 2152 O O . HIS A 1 259 ? 3.145 6.569 53.807 1.00 32.09 259 HIS A O 1
ATOM 2158 N N . SER A 1 260 ? 1.014 6.371 53.076 1.00 29.36 260 SER A N 1
ATOM 2159 C CA . SER A 1 260 ? 0.591 7.786 53.054 1.00 29.36 260 SER A CA 1
ATOM 2160 C C . SER A 1 260 ? 1.098 8.633 51.871 1.00 29.36 260 SER A C 1
ATOM 2162 O O . SER A 1 260 ? 2.110 8.324 51.259 1.00 29.36 260 SER A O 1
ATOM 2164 N N . PHE A 1 261 ? 0.344 9.700 51.573 1.00 28.11 261 PHE A N 1
ATOM 2165 C CA . PHE A 1 261 ? 0.589 10.813 50.637 1.00 28.11 261 PHE A CA 1
ATOM 2166 C C . PHE A 1 261 ? -0.200 10.870 49.315 1.00 28.11 261 PHE A C 1
ATOM 2168 O O . PHE A 1 261 ? -0.300 9.925 48.531 1.00 28.11 261 PHE A O 1
ATOM 2175 N N . GLN A 1 262 ? -0.783 12.060 49.110 1.00 32.84 262 GLN A N 1
ATOM 2176 C CA . GLN A 1 262 ? -1.436 12.554 47.900 1.00 32.84 262 GLN A CA 1
ATOM 2177 C C . GLN A 1 262 ? -0.580 12.232 46.674 1.00 32.84 262 GLN A C 1
ATOM 2179 O O . GLN A 1 262 ? 0.512 12.765 46.501 1.00 32.84 262 GLN A O 1
ATOM 2184 N N . THR A 1 263 ? -1.075 11.359 45.804 1.00 35.97 263 THR A N 1
ATOM 2185 C CA . THR A 1 263 ? -0.357 11.026 44.575 1.00 35.97 263 THR A CA 1
ATOM 2186 C C . THR A 1 263 ? -0.675 12.078 43.511 1.00 35.97 263 THR A C 1
ATOM 2188 O O . THR A 1 263 ? -1.706 12.012 42.843 1.00 35.97 263 THR A O 1
ATOM 2191 N N . GLU A 1 264 ? 0.208 13.068 43.343 1.00 34.84 264 GLU A N 1
ATOM 2192 C CA . GLU A 1 264 ? 0.289 13.810 42.081 1.00 34.84 264 GLU A CA 1
ATOM 2193 C C . GLU A 1 264 ? 0.606 12.802 40.972 1.00 34.84 264 GLU A C 1
ATOM 2195 O O . GLU A 1 264 ? 1.655 12.157 40.981 1.00 34.84 264 GLU A O 1
ATOM 2200 N N . THR A 1 265 ? -0.311 12.610 40.024 1.00 41.88 265 THR A N 1
ATOM 2201 C CA . THR A 1 265 ? -0.120 11.633 38.948 1.00 41.88 265 THR A CA 1
ATOM 2202 C C . THR A 1 265 ? -0.136 12.295 37.588 1.00 41.88 265 THR A C 1
ATOM 2204 O O . THR A 1 265 ? -1.006 13.085 37.253 1.00 41.88 265 THR A O 1
ATOM 2207 N N . CYS A 1 266 ? 0.813 11.941 36.739 1.00 39.38 266 CYS A N 1
ATOM 2208 C CA . CYS A 1 266 ? 0.760 12.344 35.347 1.00 39.38 266 CYS A CA 1
ATOM 2209 C C . CYS A 1 266 ? -0.221 11.448 34.570 1.00 39.38 266 CYS A C 1
ATOM 2211 O O . CYS A 1 266 ? 0.058 10.274 34.335 1.00 39.38 266 CYS A O 1
ATOM 2213 N N . ILE A 1 267 ? -1.369 11.989 34.174 1.00 42.97 267 ILE A N 1
ATOM 2214 C CA . ILE A 1 267 ? -2.285 11.429 33.182 1.00 42.97 267 ILE A CA 1
ATOM 2215 C C . ILE A 1 267 ? -1.702 11.567 31.786 1.00 42.97 267 ILE A C 1
ATOM 2217 O O . ILE A 1 267 ? -1.258 12.631 31.378 1.00 42.97 267 ILE A O 1
ATOM 2221 N N . GLN A 1 268 ? -1.785 10.495 31.013 1.00 45.31 268 GLN A N 1
ATOM 2222 C CA . GLN A 1 268 ? -1.484 10.513 29.589 1.00 45.31 268 GLN A CA 1
ATOM 2223 C C . GLN A 1 268 ? -2.811 10.377 28.841 1.00 45.31 268 GLN A C 1
ATOM 2225 O O . GLN A 1 268 ? -3.463 9.336 28.928 1.00 45.31 268 GLN A O 1
ATOM 2230 N N . VAL A 1 269 ? -3.246 11.423 28.139 1.00 35.75 269 VAL A N 1
ATOM 2231 C CA . VAL A 1 269 ? -4.373 11.318 27.201 1.00 35.75 269 VAL A CA 1
ATOM 2232 C C . VAL A 1 269 ? -3.783 10.875 25.862 1.00 35.75 269 VAL A C 1
ATOM 2234 O O . VAL A 1 269 ? -2.975 11.601 25.294 1.00 35.75 269 VAL A O 1
ATOM 2237 N N . LEU A 1 270 ? -4.118 9.670 25.386 1.00 37.38 270 LEU A N 1
ATOM 2238 C CA . LEU A 1 270 ? -3.723 9.214 24.047 1.00 37.38 270 LEU A CA 1
ATOM 2239 C C . LEU A 1 270 ? -4.712 8.209 23.457 1.00 37.38 270 LEU A C 1
ATOM 2241 O O . LEU A 1 270 ? -5.059 7.231 24.129 1.00 37.38 270 LEU A O 1
ATOM 2245 N N . VAL A 1 271 ? -5.038 8.343 22.173 1.00 31.38 271 VAL A N 1
ATOM 2246 C CA . VAL A 1 271 ? -5.508 7.234 21.342 1.00 31.38 271 VAL A CA 1
ATOM 2247 C C . VAL A 1 271 ? -4.423 6.903 20.281 1.00 31.38 271 VAL A C 1
ATOM 2249 O O . VAL A 1 271 ? -3.880 7.741 19.580 1.00 31.38 271 VAL A O 1
ATOM 2252 N N . ILE A 1 272 ? -3.985 5.638 20.378 1.00 30.80 272 ILE A N 1
ATOM 2253 C CA . ILE A 1 272 ? -3.305 4.706 19.443 1.00 30.80 272 ILE A CA 1
ATOM 2254 C C . ILE A 1 272 ? -2.302 5.253 18.386 1.00 30.80 272 ILE A C 1
ATOM 2256 O O . ILE A 1 272 ? -2.697 5.582 17.281 1.00 30.80 272 ILE A O 1
ATOM 2260 N N . TRP A 1 273 ? -0.989 5.151 18.651 1.00 27.00 273 TRP A N 1
ATOM 2261 C CA . TRP A 1 273 ? 0.002 4.203 18.068 1.00 27.00 273 TRP A CA 1
ATOM 2262 C C . TRP A 1 273 ? 1.358 4.425 18.769 1.00 27.00 273 TRP A C 1
ATOM 2264 O O . TRP A 1 273 ? 1.582 5.462 19.391 1.00 27.00 273 TRP A O 1
ATOM 2274 N N . GLY A 1 274 ? 2.214 3.401 18.799 1.00 33.78 274 GLY A N 1
ATOM 2275 C CA . GLY A 1 274 ? 3.450 3.411 19.579 1.00 33.78 274 GLY A CA 1
ATOM 2276 C C . GLY A 1 274 ? 4.483 4.401 19.044 1.00 33.78 274 GLY A C 1
ATOM 2277 O O . GLY A 1 274 ? 4.876 4.279 17.897 1.00 33.78 274 GLY A O 1
ATOM 2278 N N . ILE A 1 275 ? 4.906 5.344 19.893 1.00 28.97 275 ILE A N 1
ATOM 2279 C CA . ILE A 1 275 ? 6.270 5.877 20.111 1.00 28.97 275 ILE A CA 1
ATOM 2280 C C . ILE A 1 275 ? 6.122 7.185 20.916 1.00 28.97 275 ILE A C 1
ATOM 2282 O O . ILE A 1 275 ? 5.523 8.137 20.440 1.00 28.97 275 ILE A O 1
ATOM 2286 N N . SER A 1 276 ? 6.705 7.194 22.126 1.00 32.16 276 SER A N 1
ATOM 2287 C CA . SER A 1 276 ? 6.935 8.329 23.049 1.00 32.16 276 SER A CA 1
ATOM 2288 C C . SER A 1 276 ? 5.709 9.152 23.504 1.00 32.16 276 SER A C 1
ATOM 2290 O O . SER A 1 276 ? 4.862 9.532 22.714 1.00 32.16 276 SER A O 1
ATOM 2292 N N . TYR A 1 277 ? 5.600 9.411 24.817 1.00 42.62 277 TYR A N 1
ATOM 2293 C CA . TYR A 1 277 ? 4.362 9.870 25.477 1.00 42.62 277 TYR A CA 1
ATOM 2294 C C . TYR A 1 277 ? 4.576 11.086 26.395 1.00 42.62 277 TYR A C 1
ATOM 2296 O O . TYR A 1 277 ? 5.587 11.148 27.107 1.00 42.62 277 TYR A O 1
ATOM 2304 N N . GLN A 1 278 ? 3.582 11.984 26.478 1.00 39.81 278 GLN A N 1
ATOM 2305 C CA . GLN A 1 278 ? 3.581 13.119 27.412 1.00 39.81 278 GLN A CA 1
ATOM 2306 C C . GLN A 1 278 ? 2.779 12.922 28.702 1.00 39.81 278 GLN A C 1
ATOM 2308 O O . GLN A 1 278 ? 1.742 12.262 28.677 1.00 39.81 278 GLN A O 1
ATOM 2313 N N . PRO A 1 279 ? 3.220 13.531 29.820 1.00 39.03 279 PRO A N 1
ATOM 2314 C CA . PRO A 1 279 ? 2.470 13.624 31.067 1.00 39.03 279 PRO A CA 1
ATOM 2315 C C . PRO A 1 279 ? 1.653 14.932 31.206 1.00 39.03 279 PRO A C 1
ATOM 2317 O O . PRO A 1 279 ? 2.218 16.019 31.187 1.00 39.03 279 PRO A O 1
ATOM 2320 N N . ILE A 1 280 ? 0.347 14.839 31.455 1.00 48.72 280 ILE A N 1
ATOM 2321 C CA . ILE A 1 280 ? -0.519 15.911 31.988 1.00 48.72 280 ILE A CA 1
ATOM 2322 C C . ILE A 1 280 ? -0.668 15.666 33.487 1.00 48.72 280 ILE A C 1
ATOM 2324 O O . ILE A 1 280 ? -1.109 14.592 33.873 1.00 48.72 280 ILE A O 1
ATOM 2328 N N . ARG A 1 281 ? -0.338 16.608 34.373 1.00 46.44 281 ARG A N 1
ATOM 2329 C CA . ARG A 1 281 ? -0.537 16.360 35.810 1.00 46.44 281 ARG A CA 1
ATOM 2330 C C . ARG A 1 281 ? -2.011 16.406 36.192 1.00 46.44 281 ARG A C 1
ATOM 2332 O O . ARG A 1 281 ? -2.730 17.339 35.836 1.00 46.44 281 ARG A O 1
ATOM 2339 N N . CYS A 1 282 ? -2.443 15.421 36.965 1.00 46.94 282 CYS A N 1
ATOM 2340 C CA . CYS A 1 282 ? -3.781 15.300 37.517 1.00 46.94 282 CYS A CA 1
ATOM 2341 C C . CYS A 1 282 ? -3.775 14.464 38.810 1.00 46.94 282 CYS A C 1
ATOM 2343 O O . CYS A 1 282 ? -2.928 13.596 39.016 1.00 46.94 282 CYS A O 1
ATOM 2345 N N . SER A 1 283 ? -4.761 14.666 39.678 1.00 45.50 283 SER A N 1
ATOM 2346 C CA . SER A 1 283 ? -4.909 13.873 40.909 1.00 45.50 283 SER A CA 1
ATOM 2347 C C . SER A 1 283 ? -6.074 12.886 40.796 1.00 45.50 283 SER A C 1
ATOM 2349 O O . SER A 1 283 ? -7.101 13.205 40.191 1.00 45.50 283 SER A O 1
ATOM 2351 N N . ARG A 1 284 ? -5.912 11.666 41.331 1.00 50.94 284 ARG A N 1
ATOM 2352 C CA . ARG A 1 284 ? -6.942 10.611 41.310 1.00 50.94 284 ARG A CA 1
ATOM 2353 C C . ARG A 1 284 ? -7.922 10.802 42.468 1.00 50.94 284 ARG A C 1
ATOM 2355 O O . ARG A 1 284 ? -7.504 10.966 43.608 1.00 50.94 284 ARG A O 1
ATOM 2362 N N . TYR A 1 285 ? -9.221 10.653 42.207 1.00 44.62 285 TYR A N 1
ATOM 2363 C CA . TYR A 1 285 ? -10.207 10.566 43.287 1.00 44.62 285 TYR A CA 1
ATOM 2364 C C . TYR A 1 285 ? -10.120 9.220 44.021 1.00 44.62 285 TYR A C 1
ATOM 2366 O O . TYR A 1 285 ? -10.290 8.156 43.415 1.00 44.62 285 TYR A O 1
ATOM 2374 N N . LEU A 1 286 ? -9.900 9.269 45.335 1.00 37.91 286 LEU A N 1
ATOM 2375 C CA . LEU A 1 286 ? -10.157 8.161 46.252 1.00 37.91 286 LEU A CA 1
ATOM 2376 C C . LEU A 1 286 ? -11.634 8.213 46.646 1.00 37.91 286 LEU A C 1
ATOM 2378 O O . LEU A 1 286 ? -12.033 9.016 47.482 1.00 37.91 286 LEU A O 1
ATOM 2382 N N . TRP A 1 287 ? -12.451 7.364 46.030 1.00 31.34 287 TRP A N 1
ATOM 2383 C CA . TRP A 1 287 ? -13.765 7.063 46.587 1.00 31.34 287 TRP A CA 1
ATOM 2384 C C . TRP A 1 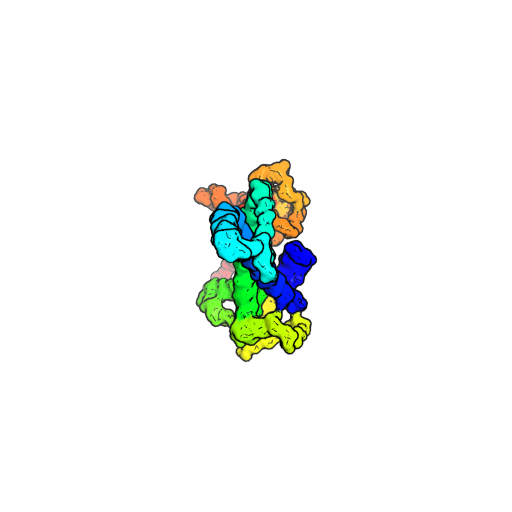287 ? -13.552 6.091 47.744 1.00 31.34 287 TRP A C 1
ATOM 2386 O O . TRP A 1 287 ? -13.048 4.983 47.546 1.00 31.34 287 TRP A O 1
ATOM 2396 N N . TYR A 1 288 ? -13.875 6.540 48.953 1.00 27.52 288 TYR A N 1
ATOM 2397 C CA . TYR A 1 288 ? -13.882 5.715 50.153 1.00 27.52 288 TYR A CA 1
ATOM 2398 C C . TYR A 1 288 ? -14.831 4.531 49.909 1.00 27.52 288 TYR A C 1
ATOM 2400 O O . TYR A 1 288 ? -16.017 4.726 49.644 1.00 27.52 288 TYR A O 1
ATOM 2408 N N . LYS A 1 289 ? -14.315 3.296 49.942 1.00 28.08 289 LYS A N 1
ATOM 2409 C CA . LYS A 1 289 ? -15.167 2.106 50.084 1.00 28.08 289 LYS A CA 1
ATOM 2410 C C . LYS A 1 289 ? -15.891 2.278 51.425 1.00 28.08 289 LYS A C 1
ATOM 2412 O O . LYS A 1 289 ? -15.181 2.452 52.414 1.00 28.08 289 LYS A O 1
ATOM 2417 N N . PRO A 1 290 ? -17.231 2.210 51.514 1.00 28.42 290 PRO A N 1
ATOM 2418 C CA . PRO A 1 290 ? -17.861 2.064 52.816 1.00 28.42 290 PRO A CA 1
ATOM 2419 C C . PRO A 1 290 ? -17.270 0.800 53.438 1.00 28.42 290 PRO A C 1
ATOM 2421 O O . PRO A 1 290 ? -17.268 -0.265 52.808 1.00 28.42 290 PRO A O 1
ATOM 2424 N N . SER A 1 291 ? -16.694 0.926 54.629 1.00 30.73 291 SER A N 1
ATOM 2425 C CA . SER A 1 291 ? -16.335 -0.234 55.426 1.00 30.73 291 SER A CA 1
ATOM 2426 C C . SER A 1 291 ? -17.597 -1.084 55.572 1.00 30.73 291 SER A C 1
ATOM 2428 O O . SER A 1 291 ? -18.668 -0.581 55.916 1.00 30.73 291 SER A O 1
ATOM 2430 N N . ARG A 1 292 ? -17.500 -2.385 55.280 1.00 34.78 292 ARG A N 1
ATOM 2431 C CA . ARG A 1 292 ? -18.466 -3.334 55.833 1.00 34.78 292 ARG A CA 1
ATOM 2432 C C . ARG A 1 292 ? -18.305 -3.227 57.346 1.00 34.78 292 ARG A C 1
ATOM 2434 O O . ARG A 1 292 ? -17.349 -3.760 57.899 1.00 34.78 292 ARG A O 1
ATOM 2441 N N . SER A 1 293 ? -19.185 -2.457 57.979 1.00 33.03 293 SER A N 1
ATOM 2442 C CA . SER A 1 293 ? -19.354 -2.459 59.422 1.00 33.03 293 SER A CA 1
ATOM 2443 C C . SER A 1 293 ? -19.755 -3.876 59.815 1.00 33.03 293 SER A C 1
ATOM 2445 O O . SER A 1 293 ? -20.800 -4.388 59.419 1.00 33.03 293 SER A O 1
ATOM 2447 N N . SER A 1 294 ? -18.873 -4.510 60.573 1.00 38.72 294 SER A N 1
ATOM 2448 C CA . SER A 1 294 ? -19.228 -5.549 61.519 1.00 38.72 294 SER A CA 1
ATOM 2449 C C . SER A 1 294 ? -20.286 -5.001 62.486 1.00 38.72 294 SER A C 1
ATOM 2451 O O . SER A 1 294 ? -20.097 -3.962 63.118 1.00 38.72 294 SER A O 1
ATOM 2453 N N . LYS A 1 295 ? -21.407 -5.709 62.586 1.00 36.75 295 LYS A N 1
ATOM 2454 C CA . LYS A 1 295 ? -22.272 -5.805 63.770 1.00 36.75 295 LYS A CA 1
ATOM 2455 C C . LYS A 1 295 ? -22.503 -7.311 63.919 1.00 36.75 295 LYS A C 1
ATOM 2457 O O . LYS A 1 295 ? -22.903 -7.945 62.952 1.00 36.75 295 LYS A O 1
ATOM 2462 N N . GLY A 1 296 ? -21.953 -7.953 64.946 1.00 31.78 296 GLY A N 1
ATOM 2463 C CA . GLY A 1 296 ? -22.501 -7.962 66.308 1.00 31.78 296 GLY A CA 1
ATOM 2464 C C . GLY A 1 296 ? -23.395 -9.204 66.404 1.00 31.78 296 GLY A C 1
ATOM 2465 O O . GLY A 1 296 ? -24.455 -9.225 65.801 1.00 31.78 296 GLY A O 1
ATOM 2466 N N . MET A 1 297 ? -22.857 -10.347 66.835 1.00 31.06 297 MET A N 1
ATOM 2467 C CA . MET A 1 297 ? -22.911 -10.807 68.230 1.00 31.06 297 MET A CA 1
ATOM 2468 C C . MET A 1 297 ? -24.368 -11.025 68.670 1.00 31.06 297 MET A C 1
ATOM 2470 O O . MET A 1 297 ? -25.037 -10.102 69.122 1.00 31.06 297 MET A O 1
ATOM 2474 N N . VAL A 1 298 ? -24.845 -12.258 68.477 1.00 31.61 298 VAL A N 1
ATOM 2475 C CA . VAL A 1 298 ? -26.082 -12.785 69.062 1.00 31.61 298 VAL A CA 1
ATOM 2476 C C . VAL A 1 298 ? -25.680 -13.469 70.365 1.00 31.61 298 VAL A C 1
ATOM 2478 O O . VAL A 1 298 ? -24.933 -14.445 70.343 1.00 31.61 298 VAL A O 1
ATOM 2481 N N . SER A 1 299 ? -26.123 -12.909 71.486 1.00 31.83 299 SER A N 1
ATOM 2482 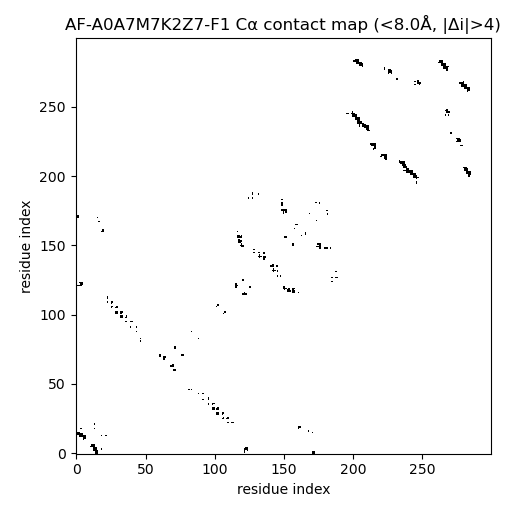C CA . SER A 1 299 ? -26.169 -13.575 72.785 1.00 31.83 299 SER A CA 1
ATOM 2483 C C . SER A 1 299 ? -27.350 -14.544 72.811 1.00 31.83 299 SER A C 1
ATOM 2485 O O . SER A 1 299 ? -28.469 -14.151 72.473 1.00 31.83 299 SER A O 1
ATOM 2487 N N . THR A 1 300 ? -27.084 -15.782 73.213 1.00 36.78 300 THR A N 1
ATOM 2488 C CA . THR A 1 300 ? -28.039 -16.642 73.928 1.00 36.78 300 THR A CA 1
ATOM 2489 C C . THR A 1 300 ? -28.205 -16.163 75.358 1.00 36.78 300 THR A C 1
ATOM 2491 O O . THR A 1 300 ? -27.169 -15.733 75.921 1.00 36.78 300 THR A O 1
#